Protein AF-D2EGG9-F1 (afdb_monomer_lite)

Organism: NCBI:txid662760

Structure (mmCIF, N/CA/C/O backbone):
data_AF-D2EGG9-F1
#
_entry.id   AF-D2EGG9-F1
#
loop_
_atom_site.group_PDB
_atom_site.id
_atom_site.type_symbol
_atom_site.label_atom_id
_atom_site.label_alt_id
_atom_site.label_comp_id
_atom_site.label_asym_id
_atom_site.label_entity_id
_atom_site.label_seq_id
_atom_site.pdbx_PDB_ins_code
_atom_site.Cartn_x
_atom_site.Cartn_y
_atom_site.Cartn_z
_atom_site.occupancy
_atom_site.B_iso_or_equiv
_atom_site.auth_seq_id
_atom_site.auth_comp_id
_atom_site.auth_asym_id
_atom_site.auth_atom_id
_atom_site.pdbx_PDB_model_num
ATOM 1 N N . MET A 1 1 ? 13.786 -0.419 13.408 1.00 26.77 1 MET A N 1
ATOM 2 C CA . MET A 1 1 ? 14.555 0.175 12.290 1.00 26.77 1 MET A CA 1
ATOM 3 C C . MET A 1 1 ? 13.658 1.199 11.606 1.00 26.77 1 MET A C 1
ATOM 5 O O . MET A 1 1 ? 12.507 0.864 11.367 1.00 26.77 1 MET A O 1
ATOM 9 N N . SER A 1 2 ? 14.111 2.437 11.365 1.00 26.70 2 SER A N 1
ATOM 10 C CA . SER A 1 2 ? 13.325 3.414 10.592 1.00 26.70 2 SER A CA 1
ATOM 11 C C . SER A 1 2 ? 13.516 3.143 9.101 1.00 26.70 2 SER A C 1
ATOM 13 O O . SER A 1 2 ? 14.644 3.192 8.615 1.00 26.70 2 SER A O 1
ATOM 15 N N . LEU A 1 3 ? 12.435 2.835 8.387 1.00 36.69 3 LEU A N 1
ATOM 16 C CA . LEU A 1 3 ? 12.458 2.689 6.932 1.00 36.69 3 LEU A CA 1
ATOM 17 C C . LEU A 1 3 ? 12.437 4.093 6.314 1.00 36.69 3 LEU A C 1
ATOM 19 O O . LEU A 1 3 ? 11.402 4.756 6.325 1.00 36.69 3 LEU A O 1
ATOM 23 N N . ASN A 1 4 ? 13.589 4.558 5.832 1.00 43.53 4 ASN A N 1
ATOM 24 C CA . ASN A 1 4 ? 13.690 5.789 5.048 1.00 43.53 4 ASN A CA 1
ATOM 25 C C . ASN A 1 4 ? 13.511 5.461 3.548 1.00 43.53 4 ASN A C 1
ATOM 27 O O . ASN A 1 4 ? 13.840 4.346 3.138 1.00 43.53 4 ASN A O 1
ATOM 31 N N . PRO A 1 5 ? 13.010 6.393 2.715 1.00 43.72 5 PRO A N 1
ATOM 32 C CA . PRO A 1 5 ? 12.899 6.190 1.266 1.00 43.72 5 PRO A CA 1
ATOM 33 C C . PRO A 1 5 ? 14.293 6.024 0.644 1.00 43.72 5 PRO A C 1
ATOM 35 O O . PRO A 1 5 ? 15.106 6.914 0.804 1.00 43.72 5 PRO A O 1
ATOM 38 N N . ILE A 1 6 ? 14.602 4.967 -0.100 1.00 46.84 6 ILE A N 1
ATOM 39 C CA . ILE A 1 6 ? 15.896 4.867 -0.805 1.00 46.84 6 ILE A CA 1
ATOM 40 C C . ILE A 1 6 ? 15.747 5.503 -2.188 1.00 46.84 6 ILE A C 1
ATOM 42 O O . ILE A 1 6 ? 14.809 5.167 -2.909 1.00 46.84 6 ILE A O 1
ATOM 46 N N . VAL A 1 7 ? 16.645 6.405 -2.590 1.00 50.56 7 VAL A N 1
ATOM 47 C CA . VAL A 1 7 ? 16.592 7.039 -3.919 1.00 50.56 7 VAL A CA 1
ATOM 48 C C . VAL A 1 7 ? 17.809 6.649 -4.745 1.00 50.56 7 VAL A C 1
ATOM 50 O O . VAL A 1 7 ? 18.941 6.843 -4.325 1.00 50.56 7 VAL A O 1
ATOM 53 N N . PHE A 1 8 ? 17.576 6.128 -5.945 1.00 44.75 8 PHE A N 1
ATOM 54 C CA . PHE A 1 8 ? 18.597 5.807 -6.935 1.00 44.75 8 PHE A CA 1
ATOM 55 C C . PHE A 1 8 ? 18.528 6.808 -8.088 1.00 44.75 8 PHE A C 1
ATOM 57 O O . PHE A 1 8 ? 17.463 7.070 -8.641 1.00 44.75 8 PHE A O 1
ATOM 64 N N . ILE A 1 9 ? 19.668 7.338 -8.502 1.00 47.34 9 ILE A N 1
ATOM 65 C CA . ILE A 1 9 ? 19.826 8.134 -9.723 1.00 47.34 9 ILE A CA 1
ATOM 66 C C . ILE A 1 9 ? 20.596 7.247 -10.699 1.00 47.34 9 ILE A C 1
ATOM 68 O O . ILE A 1 9 ? 21.593 6.671 -10.286 1.00 47.34 9 ILE A O 1
ATOM 72 N N . SER A 1 10 ? 20.160 7.073 -11.950 1.00 33.41 10 SER A N 1
ATOM 73 C CA . SER A 1 10 ? 20.846 6.185 -12.909 1.00 33.41 10 SER A CA 1
ATOM 74 C C . SER A 1 10 ? 21.050 6.841 -14.270 1.00 33.41 10 SER A C 1
ATOM 76 O O . SER A 1 10 ? 20.105 7.285 -14.924 1.00 33.41 10 SER A O 1
ATOM 78 N N . GLU A 1 11 ? 22.298 6.808 -14.727 1.00 37.75 11 GLU A N 1
ATOM 79 C CA . GLU A 1 11 ? 22.683 6.803 -16.129 1.00 37.75 11 GLU A CA 1
ATOM 80 C C . GLU A 1 11 ? 22.694 5.352 -16.638 1.00 37.75 11 GLU A C 1
ATOM 82 O O . GLU A 1 11 ? 22.775 4.400 -15.855 1.00 37.75 11 GLU A O 1
ATOM 87 N N . VAL A 1 12 ? 22.626 5.155 -17.953 1.00 37.31 12 VAL A N 1
ATOM 88 C CA . VAL A 1 12 ? 23.006 3.868 -18.542 1.00 37.31 12 VAL A CA 1
ATOM 89 C C . VAL A 1 12 ? 24.526 3.736 -18.354 1.00 37.31 12 VAL A C 1
ATOM 91 O O . VAL A 1 12 ? 25.281 4.111 -19.239 1.00 37.31 12 VAL A O 1
ATOM 94 N N . GLY A 1 13 ? 24.970 3.281 -17.177 1.00 39.78 13 GLY A N 1
ATOM 95 C CA . GLY A 1 13 ? 26.384 3.053 -16.855 1.00 39.78 13 GLY A CA 1
ATOM 96 C C . GLY A 1 13 ? 26.810 3.452 -15.438 1.00 39.78 13 GLY A C 1
ATOM 97 O O . GLY A 1 13 ? 27.522 2.683 -14.802 1.00 39.78 13 GLY A O 1
ATOM 98 N N . GLU A 1 14 ? 26.336 4.584 -14.908 1.00 52.53 14 GLU A N 1
ATOM 99 C CA . GLU A 1 14 ? 26.697 5.076 -13.568 1.00 52.53 14 GLU A CA 1
ATOM 100 C C . GLU A 1 14 ? 25.440 5.455 -12.776 1.00 52.53 14 GLU A C 1
ATOM 102 O O . GLU A 1 14 ? 24.604 6.231 -13.240 1.00 52.53 14 GLU A O 1
ATOM 107 N N . SER A 1 15 ? 25.266 4.881 -11.584 1.00 59.12 15 SER A N 1
ATOM 108 C CA . SER A 1 15 ? 24.150 5.204 -10.693 1.00 59.12 15 SER A CA 1
ATOM 109 C C . SER A 1 15 ? 24.638 5.756 -9.362 1.00 59.12 15 SER A C 1
ATOM 111 O O . SER A 1 15 ? 25.510 5.157 -8.736 1.00 59.12 15 SER A O 1
ATOM 113 N N . VAL A 1 16 ? 24.033 6.850 -8.902 1.00 60.06 16 VAL A N 1
ATOM 114 C CA . VAL A 1 16 ? 24.249 7.393 -7.559 1.00 60.06 16 VAL A CA 1
ATOM 115 C C . VAL A 1 16 ? 23.115 6.911 -6.667 1.00 60.06 16 VAL A C 1
ATOM 117 O O . VAL A 1 16 ? 21.960 7.304 -6.836 1.00 60.06 16 VAL A O 1
ATOM 120 N N . GLU A 1 17 ? 23.440 6.038 -5.721 1.00 64.88 17 GLU A N 1
ATOM 121 C CA . GLU A 1 17 ? 22.518 5.643 -4.662 1.00 64.88 17 GLU A CA 1
ATOM 122 C C . GLU A 1 17 ? 22.593 6.656 -3.518 1.00 64.88 17 GLU A C 1
ATOM 124 O O . GLU A 1 17 ? 23.656 6.916 -2.951 1.00 64.88 17 GLU A O 1
ATOM 129 N N . LEU A 1 18 ? 21.446 7.231 -3.173 1.00 63.09 18 LEU A N 1
ATOM 130 C CA . LEU A 1 18 ? 21.273 8.108 -2.029 1.00 63.09 18 LEU A CA 1
ATOM 131 C C . LEU A 1 18 ? 20.453 7.378 -0.974 1.00 63.09 18 LEU A C 1
ATOM 133 O O . LEU A 1 18 ? 19.256 7.133 -1.135 1.00 63.09 18 LEU A O 1
ATOM 137 N N . ASN A 1 19 ? 21.120 7.088 0.139 1.00 64.44 19 ASN A N 1
ATOM 138 C CA . ASN A 1 19 ? 20.505 6.554 1.342 1.00 64.44 19 ASN A CA 1
ATOM 139 C C . ASN A 1 19 ? 20.234 7.709 2.311 1.00 64.44 19 ASN A C 1
ATOM 141 O O . ASN A 1 19 ? 21.185 8.257 2.880 1.00 64.44 19 ASN A O 1
ATOM 145 N N . PRO A 1 20 ? 18.973 8.130 2.502 1.00 62.53 20 PRO A N 1
ATOM 146 C CA . PRO A 1 20 ? 18.687 9.233 3.393 1.00 62.53 20 PRO A CA 1
ATOM 147 C C . PRO A 1 20 ? 19.002 8.874 4.832 1.00 62.53 20 PRO A C 1
ATOM 149 O O . PRO A 1 20 ? 18.641 7.808 5.345 1.00 62.53 20 PRO A O 1
ATOM 152 N N . GLY A 1 21 ? 19.627 9.835 5.499 1.00 54.56 21 GLY A N 1
ATOM 153 C CA . GLY A 1 21 ? 19.826 9.782 6.934 1.00 54.56 21 GLY A CA 1
ATOM 154 C C . GLY A 1 21 ? 18.487 9.805 7.681 1.00 54.56 21 GLY A C 1
ATOM 155 O O . GLY A 1 21 ? 17.495 10.336 7.171 1.00 54.56 21 GLY A O 1
ATOM 156 N N . PRO A 1 22 ? 18.435 9.246 8.901 1.00 54.41 22 PRO A N 1
ATOM 157 C CA . PRO A 1 22 ? 17.257 9.344 9.757 1.00 54.41 22 PRO A CA 1
ATOM 158 C C . PRO A 1 22 ? 16.832 10.809 9.933 1.00 54.41 22 PRO A C 1
ATOM 160 O O . PRO A 1 22 ? 17.656 11.667 10.243 1.00 54.41 22 PRO A O 1
ATOM 163 N N . GLY A 1 23 ? 15.540 11.082 9.725 1.00 61.94 23 GLY A N 1
ATOM 164 C CA . GLY A 1 23 ? 14.949 12.416 9.876 1.00 61.94 23 GLY A CA 1
ATOM 165 C C . GLY A 1 23 ? 14.977 13.307 8.631 1.00 61.94 23 GLY A C 1
ATOM 166 O O . GLY A 1 23 ? 14.440 14.406 8.698 1.00 61.94 23 GLY A O 1
ATOM 167 N N . GLN A 1 24 ? 15.553 12.857 7.510 1.00 69.94 24 GLN A N 1
ATOM 168 C CA . GLN A 1 24 ? 15.496 13.605 6.249 1.00 69.94 24 GLN A CA 1
ATOM 169 C C . GLN A 1 24 ? 14.116 13.483 5.598 1.00 69.94 24 GLN A C 1
ATOM 171 O O . GLN A 1 24 ? 13.607 12.377 5.408 1.00 69.94 24 GLN A O 1
ATOM 176 N N . SER A 1 25 ? 13.533 14.627 5.249 1.00 79.19 25 SER A N 1
ATOM 177 C CA . SER A 1 25 ? 12.248 14.714 4.554 1.00 79.19 25 SER A CA 1
ATOM 178 C C . SER A 1 25 ? 12.377 14.343 3.077 1.00 79.19 25 SER A C 1
ATOM 180 O O . SER A 1 25 ? 13.444 14.471 2.467 1.00 79.19 25 SER A O 1
ATOM 182 N N . LEU A 1 26 ? 11.258 13.946 2.464 1.00 81.06 26 LEU A N 1
ATOM 183 C CA . LEU A 1 26 ? 11.211 13.652 1.028 1.00 81.06 26 LEU A CA 1
ATOM 184 C C . LEU A 1 26 ? 11.731 14.827 0.180 1.00 81.06 26 LEU A C 1
ATOM 186 O O . LEU A 1 26 ? 12.522 14.625 -0.738 1.00 81.06 26 LEU A O 1
ATOM 190 N N . LEU A 1 27 ? 11.341 16.061 0.512 1.00 88.19 27 LEU A N 1
ATOM 191 C CA . LEU A 1 27 ? 11.763 17.256 -0.219 1.00 88.19 27 LEU A CA 1
ATOM 192 C C . LEU A 1 27 ? 13.284 17.473 -0.150 1.00 88.19 27 LEU A C 1
ATOM 194 O O . LEU A 1 27 ? 13.902 17.751 -1.175 1.00 88.19 27 LEU A O 1
ATOM 198 N N . GLU A 1 28 ? 13.908 17.315 1.019 1.00 86.69 28 GLU A N 1
ATOM 199 C CA . GLU A 1 28 ? 15.367 17.446 1.164 1.00 86.69 28 GLU A CA 1
ATOM 200 C C . GLU A 1 28 ? 16.122 16.416 0.323 1.00 86.69 28 GLU A C 1
ATOM 202 O O . GLU A 1 28 ? 17.161 16.728 -0.262 1.00 86.69 28 GLU A O 1
ATOM 207 N N . ILE A 1 29 ? 15.589 15.197 0.232 1.00 83.56 29 ILE A N 1
ATOM 208 C CA . ILE A 1 29 ? 16.159 14.143 -0.606 1.00 83.56 29 ILE A CA 1
ATOM 209 C C . ILE A 1 29 ? 16.079 14.550 -2.079 1.00 83.56 29 ILE A C 1
ATOM 211 O O . ILE A 1 29 ? 17.088 14.507 -2.782 1.00 83.56 29 ILE A O 1
ATOM 215 N N . PHE A 1 30 ? 14.914 15.009 -2.542 1.00 87.50 30 PHE A N 1
ATOM 216 C CA . PHE A 1 30 ? 14.738 15.470 -3.921 1.00 87.50 30 PHE A CA 1
ATOM 217 C C . PHE A 1 30 ? 15.616 16.679 -4.262 1.00 87.50 30 PHE A C 1
ATOM 219 O O . PHE A 1 30 ? 16.166 16.725 -5.362 1.00 87.50 30 PHE A O 1
ATOM 226 N N . LYS A 1 31 ? 15.811 17.619 -3.328 1.00 88.88 31 LYS A N 1
ATOM 227 C CA . LYS A 1 31 ? 16.747 18.744 -3.495 1.00 88.88 31 LYS A CA 1
ATOM 228 C C . LYS A 1 31 ? 18.170 18.254 -3.720 1.00 88.88 31 LYS A C 1
ATOM 230 O O . LYS A 1 31 ? 18.771 18.598 -4.730 1.00 88.88 31 LYS A O 1
ATOM 235 N N . LYS A 1 32 ? 18.660 17.364 -2.853 1.00 86.31 32 LYS A N 1
ATOM 236 C CA . LYS A 1 32 ? 19.997 16.768 -2.997 1.00 86.31 32 LYS A CA 1
ATOM 237 C C . LYS A 1 32 ? 20.167 16.039 -4.327 1.00 86.31 32 LYS A C 1
ATOM 239 O O . LYS A 1 32 ? 21.198 16.193 -4.973 1.00 86.31 32 LYS A O 1
ATOM 244 N N . CYS A 1 33 ? 19.157 15.279 -4.755 1.00 82.50 33 CYS A N 1
ATOM 245 C CA . CYS A 1 33 ? 19.181 14.612 -6.058 1.00 82.50 33 CYS A CA 1
ATOM 246 C C . CYS A 1 33 ? 19.309 15.628 -7.196 1.00 82.50 33 CYS A C 1
ATOM 248 O O . CYS A 1 33 ? 20.131 15.468 -8.094 1.00 82.50 33 CYS A O 1
ATOM 250 N N . ASN A 1 34 ? 18.498 16.683 -7.144 1.00 86.44 34 ASN A N 1
ATOM 251 C CA . ASN A 1 34 ? 18.481 17.731 -8.151 1.00 86.44 34 ASN A CA 1
ATOM 252 C C . ASN A 1 34 ? 19.810 18.501 -8.199 1.00 86.44 34 ASN A C 1
ATOM 254 O O . ASN A 1 34 ? 20.282 18.816 -9.286 1.00 86.44 34 ASN A O 1
ATOM 258 N N . ASP A 1 35 ? 20.440 18.757 -7.053 1.00 86.88 35 ASP A N 1
ATOM 259 C CA . ASP A 1 35 ? 21.752 19.407 -6.976 1.00 86.88 35 ASP A CA 1
ATOM 260 C C . ASP A 1 35 ? 22.851 18.542 -7.608 1.00 86.88 35 ASP A C 1
ATOM 262 O O . ASP A 1 35 ? 23.643 19.044 -8.406 1.00 86.88 35 ASP A O 1
ATOM 266 N N . ILE A 1 36 ? 22.851 17.231 -7.331 1.00 83.88 36 ILE A N 1
ATOM 267 C CA . ILE A 1 36 ? 23.784 16.273 -7.945 1.00 83.88 36 ILE A CA 1
ATOM 268 C C . ILE A 1 36 ? 23.611 16.261 -9.466 1.00 83.88 36 ILE A C 1
ATOM 270 O O . ILE A 1 36 ? 24.586 16.465 -10.188 1.00 83.88 36 ILE A O 1
ATOM 274 N N . ILE A 1 37 ? 22.375 16.114 -9.955 1.00 82.62 37 ILE A N 1
ATOM 275 C CA . ILE A 1 37 ? 22.071 16.116 -11.394 1.00 82.62 37 ILE A CA 1
ATO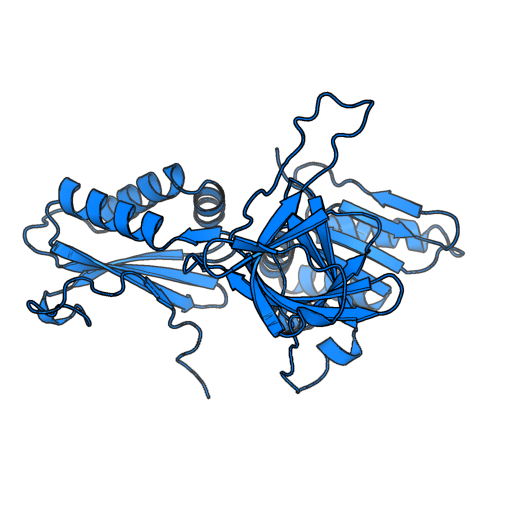M 276 C C . ILE A 1 37 ? 22.525 17.429 -12.045 1.00 82.62 37 ILE A C 1
ATOM 278 O O . ILE A 1 37 ? 23.174 17.413 -13.087 1.00 82.62 37 ILE A O 1
ATOM 282 N N . ASN A 1 38 ? 22.237 18.578 -11.428 1.00 83.44 38 ASN A N 1
ATOM 283 C CA . ASN A 1 38 ? 22.630 19.878 -11.978 1.00 83.44 38 ASN A CA 1
ATOM 284 C C . ASN A 1 38 ? 24.149 20.089 -11.971 1.00 83.44 38 ASN A C 1
ATOM 286 O O . ASN A 1 38 ? 24.670 20.806 -12.825 1.00 83.44 38 ASN A O 1
ATOM 290 N N . SER A 1 39 ? 24.867 19.463 -11.038 1.00 84.06 39 SER A N 1
ATOM 291 C CA . SER A 1 39 ? 26.326 19.516 -10.992 1.00 84.06 39 SER A CA 1
ATOM 292 C C . SER A 1 39 ? 27.001 18.632 -12.046 1.00 84.06 39 SER A C 1
ATOM 294 O O . SER A 1 39 ? 28.208 18.765 -12.249 1.00 84.06 39 SER A O 1
ATOM 296 N N . HIS A 1 40 ? 26.273 17.718 -12.701 1.00 79.56 40 HIS A N 1
ATOM 297 C CA . HIS A 1 40 ? 26.809 16.750 -13.669 1.00 79.56 40 HIS A CA 1
ATOM 298 C C . HIS A 1 40 ? 26.018 16.826 -14.991 1.00 79.56 40 HIS A C 1
ATOM 300 O O . HIS A 1 40 ? 25.069 16.070 -15.188 1.00 79.56 40 HIS A O 1
ATOM 306 N N . PRO A 1 41 ? 26.397 17.712 -15.937 1.00 70.75 41 PRO A N 1
ATOM 307 C CA . PRO A 1 41 ? 25.606 18.006 -17.142 1.00 70.75 41 PRO A CA 1
ATOM 308 C C . PRO A 1 41 ? 25.348 16.817 -18.079 1.00 70.75 41 PRO A C 1
ATOM 310 O O . PRO A 1 41 ? 24.432 16.872 -18.896 1.00 70.75 41 PRO A O 1
ATOM 313 N N . THR A 1 42 ? 26.169 15.769 -17.994 1.00 73.75 42 THR A N 1
ATOM 314 C CA . THR A 1 42 ? 26.036 14.529 -18.774 1.00 73.75 42 THR A CA 1
ATOM 315 C C . THR A 1 42 ? 25.068 13.529 -18.141 1.00 73.75 42 THR A C 1
ATOM 317 O O . THR A 1 42 ? 24.619 12.612 -18.820 1.00 73.75 42 THR A O 1
ATOM 320 N N . MET A 1 43 ? 24.715 13.708 -16.864 1.00 71.69 43 MET A N 1
ATOM 321 C CA . MET A 1 43 ? 23.868 12.780 -16.127 1.00 71.69 43 MET A CA 1
ATOM 322 C C . MET A 1 43 ? 22.419 12.857 -16.616 1.00 71.69 43 MET A C 1
ATOM 324 O O . MET A 1 43 ? 21.814 13.930 -16.716 1.00 71.69 43 MET A O 1
ATOM 328 N N . ASN A 1 44 ? 21.828 11.693 -16.888 1.00 67.69 44 ASN A N 1
ATOM 329 C CA . ASN A 1 44 ? 20.413 11.606 -17.224 1.00 67.69 44 ASN A CA 1
ATOM 330 C C . ASN A 1 44 ? 19.556 12.105 -16.059 1.00 67.69 44 ASN A C 1
ATOM 332 O O . ASN A 1 44 ? 19.766 11.739 -14.905 1.00 67.69 44 ASN A O 1
ATOM 336 N N . LYS A 1 45 ? 18.510 12.870 -16.372 1.00 80.19 45 LYS A N 1
ATOM 337 C CA . LYS A 1 45 ? 17.594 13.437 -15.375 1.00 80.19 45 LYS A CA 1
ATOM 338 C C . LYS A 1 45 ? 16.611 12.407 -14.807 1.00 80.19 45 LYS A C 1
ATOM 340 O O . LYS A 1 45 ? 15.462 12.748 -14.575 1.00 80.19 45 LYS A O 1
ATOM 345 N N . LYS A 1 46 ? 17.004 11.143 -14.636 1.00 82.31 46 LYS A N 1
ATOM 346 C CA . LYS A 1 46 ? 16.127 10.063 -14.156 1.00 82.31 46 LYS A CA 1
ATOM 347 C C . LYS A 1 46 ? 16.349 9.813 -12.669 1.00 82.31 46 LYS A C 1
ATOM 349 O O . LYS A 1 46 ? 17.464 9.510 -12.255 1.00 82.31 46 LYS A O 1
ATOM 354 N N . ILE A 1 47 ? 15.277 9.891 -11.886 1.00 82.50 47 ILE A N 1
ATOM 355 C CA . ILE A 1 47 ? 15.292 9.637 -10.440 1.00 82.50 47 ILE A CA 1
ATOM 356 C C . ILE A 1 47 ? 14.364 8.457 -10.154 1.00 82.50 47 ILE A C 1
ATOM 358 O O . ILE A 1 47 ? 13.182 8.508 -10.476 1.00 82.50 47 ILE A O 1
ATOM 362 N N . PHE A 1 48 ? 14.879 7.408 -9.525 1.00 82.12 48 PHE A N 1
ATOM 363 C CA . PHE A 1 48 ? 14.117 6.252 -9.064 1.00 82.12 48 PHE A CA 1
ATOM 364 C C . PHE A 1 48 ? 13.978 6.305 -7.545 1.00 82.12 48 PHE A C 1
ATOM 366 O O . PHE A 1 48 ? 14.957 6.175 -6.820 1.00 82.12 48 PHE A O 1
ATOM 373 N N . VAL A 1 49 ? 12.761 6.463 -7.040 1.00 79.44 49 VAL A N 1
ATOM 374 C CA . VAL A 1 49 ? 12.495 6.505 -5.596 1.00 79.44 49 VAL A CA 1
ATOM 375 C C . VAL A 1 49 ? 11.890 5.185 -5.163 1.00 79.44 49 VAL A C 1
ATOM 377 O O . VAL A 1 49 ? 10.788 4.857 -5.584 1.00 79.44 49 VAL A O 1
ATOM 380 N N . THR A 1 50 ? 12.581 4.440 -4.309 1.00 76.38 50 THR A N 1
ATOM 381 C CA . THR A 1 50 ? 12.061 3.232 -3.665 1.00 76.38 50 THR A CA 1
ATOM 382 C C . THR A 1 50 ? 11.550 3.566 -2.273 1.00 76.38 50 THR A C 1
ATOM 384 O O . THR A 1 50 ? 12.316 3.969 -1.400 1.00 76.38 50 THR A O 1
ATOM 387 N N . ALA A 1 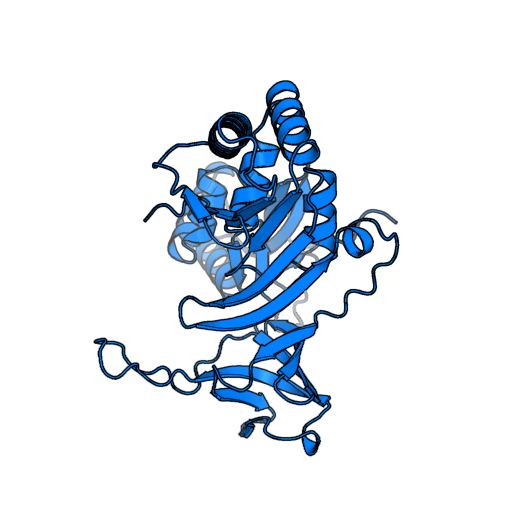51 ? 10.253 3.401 -2.038 1.00 70.69 51 ALA A N 1
ATOM 388 C CA . ALA A 1 51 ? 9.656 3.713 -0.745 1.00 70.69 51 ALA A CA 1
ATOM 389 C C . ALA A 1 51 ? 8.378 2.913 -0.499 1.00 70.69 51 ALA A C 1
ATOM 391 O O . ALA A 1 51 ? 7.739 2.427 -1.434 1.00 70.69 51 ALA A O 1
ATOM 392 N N . LEU A 1 52 ? 7.969 2.829 0.768 1.00 69.38 52 LEU A N 1
ATOM 393 C CA . LEU A 1 52 ? 6.612 2.404 1.088 1.00 69.38 52 LEU A CA 1
ATOM 394 C C . LEU A 1 52 ? 5.624 3.472 0.582 1.00 69.38 52 LEU A C 1
ATOM 396 O O . LEU A 1 52 ? 5.846 4.663 0.833 1.00 69.38 52 LEU A O 1
ATOM 400 N N . PRO A 1 53 ? 4.541 3.090 -0.116 1.00 68.81 53 PRO A N 1
ATOM 401 C CA . PRO A 1 53 ? 3.541 4.034 -0.603 1.00 68.81 53 PRO A CA 1
ATOM 402 C C . PRO A 1 53 ? 3.013 4.956 0.489 1.00 68.81 53 PRO A C 1
ATOM 404 O O . PRO A 1 53 ? 2.951 6.170 0.317 1.00 68.81 53 PRO A O 1
ATOM 407 N N . SER A 1 54 ? 2.669 4.377 1.630 1.00 60.53 54 SER A N 1
ATOM 408 C CA . SER A 1 54 ? 2.276 5.071 2.846 1.00 60.53 54 SER A CA 1
ATOM 409 C C . SER A 1 54 ? 3.197 6.217 3.263 1.00 60.53 54 SER A C 1
ATOM 411 O O . SER A 1 54 ? 2.734 7.323 3.548 1.00 60.53 54 SER A O 1
ATOM 413 N N . LEU A 1 55 ? 4.504 5.958 3.278 1.00 68.31 55 LEU A N 1
ATOM 414 C CA . LEU A 1 55 ? 5.523 6.941 3.615 1.00 68.31 55 LEU A CA 1
ATOM 415 C C . LEU A 1 55 ? 5.536 8.083 2.596 1.00 68.31 55 LEU A C 1
ATOM 417 O O . LEU A 1 55 ? 5.560 9.244 2.993 1.00 68.31 55 LEU A O 1
ATOM 421 N N . LEU A 1 56 ? 5.457 7.768 1.300 1.00 74.38 56 LEU A N 1
ATOM 422 C CA . LEU A 1 56 ? 5.404 8.779 0.239 1.00 74.38 56 LEU A CA 1
ATOM 423 C C . LEU A 1 56 ? 4.190 9.691 0.386 1.00 74.38 56 LEU A C 1
ATOM 425 O O . LEU A 1 56 ? 4.341 10.910 0.389 1.00 74.38 56 LEU A O 1
ATOM 429 N N . PHE A 1 57 ? 2.998 9.110 0.541 1.00 69.06 57 PHE A N 1
ATOM 430 C CA . PHE A 1 57 ? 1.774 9.884 0.735 1.00 69.06 57 PHE A CA 1
ATOM 431 C C . PHE A 1 57 ? 1.890 10.797 1.950 1.00 69.06 57 PHE A C 1
ATOM 433 O O . PHE A 1 57 ? 1.624 11.990 1.832 1.00 69.06 57 PHE A O 1
ATOM 440 N N . ARG A 1 58 ? 2.350 10.267 3.089 1.00 68.38 58 ARG A N 1
ATOM 441 C CA . ARG A 1 58 ? 2.552 11.062 4.302 1.00 68.38 58 ARG A CA 1
ATOM 442 C C . ARG A 1 58 ? 3.467 12.251 4.057 1.00 68.38 58 ARG A C 1
ATOM 444 O O . ARG A 1 58 ? 3.108 13.371 4.404 1.00 68.38 58 ARG A O 1
ATOM 451 N N . GLU A 1 59 ? 4.660 11.999 3.526 1.00 74.69 59 GLU A N 1
ATOM 452 C CA . GLU A 1 59 ? 5.649 13.056 3.337 1.00 74.69 59 GLU A CA 1
ATOM 453 C C . GLU A 1 59 ? 5.092 14.154 2.433 1.00 74.69 59 GLU A C 1
ATOM 455 O O . GLU A 1 59 ? 5.270 15.320 2.750 1.00 74.69 59 GLU A O 1
ATOM 460 N N . ILE A 1 60 ? 4.347 13.804 1.378 1.00 77.94 60 ILE A N 1
ATOM 461 C CA . ILE A 1 60 ? 3.728 14.782 0.474 1.00 77.94 60 ILE A CA 1
ATOM 462 C C . ILE A 1 60 ? 2.586 15.553 1.151 1.00 77.94 60 ILE A C 1
ATOM 464 O O . ILE A 1 60 ? 2.483 16.763 0.961 1.00 77.94 60 ILE A O 1
ATOM 468 N N . TYR A 1 61 ? 1.730 14.885 1.931 1.00 69.75 61 TYR A N 1
ATOM 469 C CA . TYR A 1 61 ? 0.615 15.534 2.632 1.00 69.75 61 TYR A CA 1
ATOM 470 C C . TYR A 1 61 ? 1.070 16.463 3.764 1.00 69.75 61 TYR A C 1
ATOM 472 O O . TYR A 1 61 ? 0.362 17.414 4.080 1.00 69.75 61 TYR A O 1
ATOM 480 N N . ASN A 1 62 ? 2.245 16.215 4.347 1.00 71.19 62 ASN A N 1
ATOM 481 C CA . ASN A 1 62 ? 2.823 17.059 5.393 1.00 71.19 62 ASN A CA 1
ATOM 482 C C . ASN A 1 62 ? 3.516 18.321 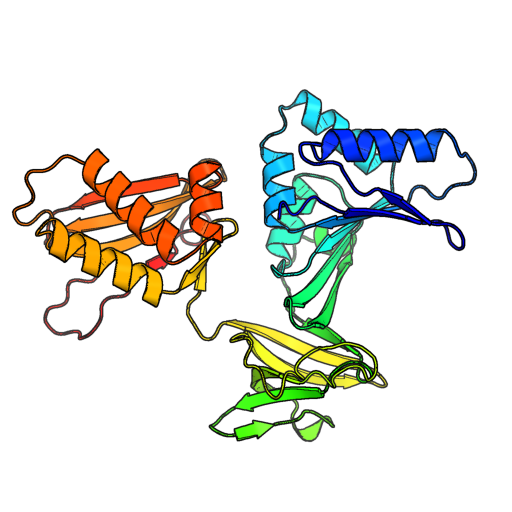4.855 1.00 71.19 62 ASN A C 1
ATOM 484 O O . ASN A 1 62 ? 3.899 19.178 5.651 1.00 71.19 62 ASN A O 1
ATOM 488 N N . LEU A 1 63 ? 3.707 18.443 3.538 1.00 78.31 63 LEU A N 1
ATOM 489 C CA . LEU A 1 63 ? 4.277 19.651 2.949 1.00 78.31 63 LEU A CA 1
ATOM 490 C C . LEU A 1 63 ? 3.242 20.774 2.963 1.00 78.31 63 LEU A C 1
ATOM 492 O O . LEU A 1 63 ? 2.110 20.604 2.505 1.00 78.31 63 LEU A O 1
ATOM 496 N N . ASP A 1 64 ? 3.661 21.955 3.412 1.00 82.94 64 ASP A N 1
ATOM 497 C CA . ASP A 1 64 ? 2.927 23.182 3.127 1.00 82.94 64 ASP A CA 1
ATOM 498 C C . ASP A 1 64 ? 2.882 23.459 1.608 1.00 82.94 64 ASP A C 1
ATOM 500 O O . ASP A 1 64 ? 3.604 22.854 0.808 1.00 82.94 64 ASP A O 1
ATOM 504 N N . ASN A 1 65 ? 2.032 24.400 1.192 1.00 85.44 65 ASN A N 1
ATOM 505 C CA . ASN A 1 65 ? 1.825 24.705 -0.225 1.00 85.44 65 ASN A CA 1
ATOM 506 C C . ASN A 1 65 ? 3.112 25.124 -0.959 1.00 85.44 65 ASN A C 1
ATOM 508 O O . ASN A 1 65 ? 3.283 24.771 -2.126 1.00 85.44 65 ASN A O 1
ATOM 512 N N . GLN A 1 66 ? 4.013 25.859 -0.301 1.00 93.69 66 GLN A N 1
ATOM 513 C CA . GLN A 1 66 ? 5.265 26.315 -0.904 1.00 93.69 66 GLN A CA 1
ATOM 514 C C . GLN A 1 66 ? 6.234 25.144 -1.084 1.00 93.69 66 GLN A C 1
ATOM 516 O O . GLN A 1 66 ? 6.732 24.915 -2.187 1.00 93.69 66 GLN A O 1
ATOM 521 N N . SER A 1 67 ? 6.446 24.367 -0.025 1.00 90.62 67 SER A N 1
ATOM 522 C CA . SER A 1 67 ? 7.300 23.178 -0.021 1.00 90.62 67 SER A CA 1
ATOM 523 C C . SER A 1 67 ? 6.816 22.132 -1.031 1.00 90.62 67 SER A C 1
ATOM 525 O O . SER A 1 67 ? 7.605 21.489 -1.726 1.00 90.62 67 SER A O 1
ATOM 527 N N . ARG A 1 68 ? 5.495 21.992 -1.175 1.00 87.25 68 ARG A N 1
ATOM 528 C CA . ARG A 1 68 ? 4.881 21.106 -2.162 1.00 87.25 68 ARG A CA 1
ATOM 529 C C . ARG A 1 68 ? 5.113 21.576 -3.593 1.00 87.25 68 ARG A C 1
ATOM 531 O O . ARG A 1 68 ? 5.423 20.752 -4.453 1.00 87.25 68 ARG A O 1
ATOM 538 N N . GLN A 1 69 ? 4.977 22.875 -3.854 1.00 93.19 69 GLN A N 1
ATOM 539 C CA . GLN A 1 69 ? 5.251 23.427 -5.178 1.00 93.19 69 GLN A CA 1
ATOM 540 C C . GLN A 1 69 ? 6.721 23.227 -5.562 1.00 93.19 69 GLN A C 1
ATOM 542 O O . GLN A 1 69 ? 7.012 22.833 -6.688 1.00 93.19 69 GLN A O 1
ATOM 547 N N . GLU A 1 70 ? 7.637 23.398 -4.610 1.00 94.88 70 GLU A N 1
ATOM 548 C CA . GLU A 1 70 ? 9.062 23.152 -4.823 1.00 94.88 70 GLU A CA 1
ATOM 549 C C . GLU A 1 70 ? 9.352 21.685 -5.176 1.00 94.88 70 GLU A C 1
ATOM 551 O O . GLU A 1 70 ? 10.082 21.409 -6.132 1.00 94.88 70 GLU A O 1
ATOM 556 N N . LEU A 1 71 ? 8.727 20.733 -4.469 1.00 91.62 71 LEU A N 1
ATOM 557 C CA . LEU A 1 71 ? 8.810 19.313 -4.819 1.00 91.62 71 LEU A CA 1
ATOM 558 C C . LEU A 1 71 ? 8.299 19.063 -6.244 1.00 91.62 71 LEU A C 1
ATOM 560 O O . LEU A 1 71 ? 8.969 18.390 -7.026 1.00 91.62 71 LEU A O 1
ATOM 564 N N . ILE A 1 72 ? 7.134 19.613 -6.598 1.00 92.1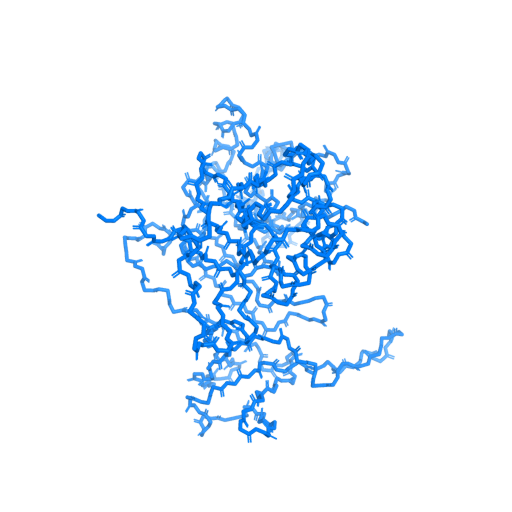2 72 ILE A N 1
ATOM 565 C CA . ILE A 1 72 ? 6.543 19.474 -7.937 1.00 92.12 72 ILE A CA 1
ATOM 566 C C . ILE A 1 72 ? 7.485 20.025 -9.010 1.00 92.12 72 ILE A C 1
ATOM 568 O O . ILE A 1 72 ? 7.641 19.399 -10.057 1.00 92.12 72 ILE A O 1
ATOM 572 N N . ASP A 1 73 ? 8.135 21.159 -8.764 1.00 92.62 73 ASP A N 1
ATOM 573 C CA . ASP A 1 73 ? 9.055 21.769 -9.722 1.00 92.62 73 ASP A CA 1
ATOM 574 C C . ASP A 1 73 ? 10.308 20.912 -9.935 1.00 92.62 73 ASP A C 1
ATOM 576 O O . ASP A 1 73 ? 10.754 20.752 -11.075 1.00 92.62 73 ASP A O 1
ATOM 580 N N . ILE A 1 74 ? 10.849 20.306 -8.871 1.00 90.38 74 ILE A N 1
ATOM 581 C CA . ILE A 1 74 ? 11.944 19.332 -8.979 1.00 90.38 74 ILE A CA 1
ATOM 582 C C . ILE A 1 74 ? 11.477 18.100 -9.761 1.00 90.38 74 ILE A C 1
ATOM 584 O O . ILE A 1 74 ? 12.158 17.667 -10.692 1.00 90.38 74 ILE A O 1
ATOM 588 N N . VAL A 1 75 ? 10.306 17.555 -9.424 1.00 90.38 75 VAL A N 1
ATOM 589 C CA . VAL A 1 75 ? 9.744 16.367 -10.079 1.00 90.38 75 VAL A CA 1
ATOM 590 C C . VAL A 1 75 ? 9.431 16.628 -11.551 1.00 90.38 75 VAL A C 1
ATOM 592 O O . VAL A 1 75 ? 9.623 15.735 -12.352 1.00 90.38 75 VAL A O 1
ATOM 595 N N . ARG A 1 76 ? 9.000 17.829 -11.954 1.00 89.38 76 ARG A N 1
ATOM 596 C CA . ARG A 1 76 ? 8.745 18.162 -13.371 1.00 89.38 76 ARG A CA 1
ATOM 597 C C . ARG A 1 76 ? 10.019 18.314 -14.192 1.00 89.38 76 ARG A C 1
ATOM 599 O O . ARG A 1 76 ? 10.023 18.004 -15.380 1.00 89.38 76 ARG A O 1
ATOM 606 N N . LYS A 1 77 ? 11.082 18.839 -13.579 1.00 88.25 77 LYS A N 1
ATOM 607 C CA . LYS A 1 77 ? 12.386 19.024 -14.236 1.00 88.25 77 LYS A CA 1
ATOM 608 C C . LYS A 1 77 ? 13.113 17.701 -14.478 1.00 88.25 77 LYS A C 1
ATOM 610 O O . LYS A 1 77 ? 13.999 17.661 -15.332 1.00 88.25 77 LYS A O 1
ATOM 615 N N . ASN A 1 78 ? 12.742 16.658 -13.737 1.00 85.75 78 ASN A N 1
ATOM 616 C CA . ASN A 1 78 ? 13.367 15.345 -13.760 1.00 85.75 78 ASN A CA 1
ATOM 617 C C . ASN A 1 78 ? 12.356 14.261 -14.184 1.00 85.75 78 ASN A C 1
ATOM 619 O O . ASN A 1 78 ? 11.154 14.377 -14.007 1.00 85.75 78 ASN A O 1
ATOM 623 N N . GLU A 1 79 ? 12.817 13.164 -14.760 1.00 87.44 79 GLU A N 1
ATOM 624 C CA . GLU A 1 79 ? 12.012 11.972 -14.995 1.00 87.44 79 GLU A CA 1
ATOM 625 C C . GLU A 1 79 ? 11.981 11.106 -13.730 1.00 87.44 79 GLU A C 1
ATOM 627 O O . GLU A 1 79 ? 12.851 10.262 -13.507 1.00 87.44 79 GLU A O 1
ATOM 632 N N . VAL A 1 80 ? 10.984 11.335 -12.875 1.00 88.31 80 VAL A N 1
ATOM 633 C CA . VAL A 1 80 ? 10.857 10.628 -11.593 1.00 88.31 80 VAL A CA 1
ATOM 634 C C . VAL A 1 80 ? 10.005 9.368 -11.734 1.00 88.31 80 VAL A C 1
ATOM 636 O O . VAL A 1 80 ? 8.840 9.446 -12.119 1.00 88.31 80 VAL A O 1
ATOM 639 N N . TYR A 1 81 ? 10.548 8.216 -11.354 1.00 88.25 81 TYR A N 1
ATOM 640 C CA . TYR A 1 81 ? 9.855 6.931 -11.278 1.00 88.25 81 TYR A CA 1
ATOM 641 C C . TYR A 1 81 ? 9.777 6.478 -9.822 1.00 88.25 81 TYR A C 1
ATOM 643 O O . TYR A 1 81 ? 10.761 6.552 -9.087 1.00 88.25 81 TYR A O 1
ATOM 651 N N . ILE A 1 82 ? 8.616 5.981 -9.401 1.00 84.56 82 ILE A N 1
ATOM 652 C CA . ILE A 1 82 ? 8.421 5.473 -8.042 1.00 84.56 82 ILE A CA 1
ATOM 653 C C . ILE A 1 82 ? 8.405 3.949 -8.070 1.00 84.56 82 ILE A C 1
ATOM 655 O O . ILE A 1 82 ? 7.646 3.343 -8.814 1.00 84.56 82 ILE A O 1
ATOM 659 N N . SER A 1 83 ? 9.224 3.334 -7.237 1.00 81.88 83 SER A N 1
ATOM 660 C CA . SER A 1 83 ? 9.293 1.906 -6.970 1.00 81.88 83 SER A CA 1
ATOM 661 C C . SER A 1 83 ? 8.678 1.638 -5.595 1.00 81.88 83 SER A C 1
ATOM 663 O O . SER A 1 83 ? 9.071 2.258 -4.607 1.00 81.88 83 SER A O 1
ATOM 665 N N . VAL A 1 84 ? 7.694 0.745 -5.513 1.00 73.94 84 VAL A N 1
ATOM 666 C CA . VAL A 1 84 ? 7.015 0.409 -4.251 1.00 73.94 84 VAL A CA 1
ATOM 667 C C . VAL A 1 84 ? 6.953 -1.097 -4.037 1.00 73.94 84 VAL A C 1
ATOM 669 O O . VAL A 1 84 ? 6.755 -1.847 -4.987 1.00 73.94 84 VAL A O 1
ATOM 672 N N . GLY A 1 85 ? 7.097 -1.546 -2.790 1.00 63.31 85 GLY A N 1
ATOM 673 C CA . GLY A 1 85 ? 6.944 -2.945 -2.371 1.00 63.31 85 GLY A CA 1
ATOM 674 C C . GLY A 1 85 ? 6.374 -3.031 -0.952 1.00 63.31 85 GLY A C 1
ATOM 675 O O . GLY A 1 85 ? 6.279 -2.013 -0.272 1.00 63.31 85 GLY A O 1
ATOM 676 N N . GLY A 1 86 ? 5.942 -4.215 -0.506 1.00 56.62 86 GLY A N 1
ATOM 677 C CA . GLY A 1 86 ? 5.326 -4.431 0.819 1.00 56.62 86 GLY A CA 1
ATOM 678 C C . GLY A 1 86 ? 3.861 -3.970 0.941 1.00 56.62 86 GLY A C 1
ATOM 679 O O . GLY A 1 86 ? 3.049 -4.613 1.615 1.00 56.62 86 GLY A O 1
ATOM 680 N N . GLU A 1 87 ? 3.481 -2.914 0.223 1.00 57.84 87 GLU A N 1
ATOM 681 C CA . GLU A 1 87 ? 2.100 -2.459 0.041 1.00 57.84 87 GLU A CA 1
ATOM 682 C C . GLU A 1 87 ? 1.797 -2.344 -1.463 1.00 57.84 87 GLU A C 1
ATOM 684 O O . GLU A 1 87 ? 2.372 -1.484 -2.137 1.00 57.84 87 GLU A O 1
ATOM 689 N N . PRO A 1 88 ? 0.906 -3.177 -2.028 1.00 63.09 88 PRO A N 1
ATOM 690 C CA . PRO A 1 88 ? 0.556 -3.045 -3.431 1.00 63.09 88 PRO A CA 1
ATOM 691 C C . PRO A 1 88 ? -0.227 -1.746 -3.668 1.00 63.09 88 PRO A C 1
ATOM 693 O O . PRO A 1 88 ? -1.266 -1.504 -3.053 1.00 63.09 88 PRO A O 1
ATOM 696 N N . LEU A 1 89 ? 0.240 -0.929 -4.614 1.00 69.25 89 LEU A N 1
ATOM 697 C CA . LEU A 1 89 ? -0.547 0.166 -5.180 1.00 69.25 89 LEU A CA 1
ATOM 698 C C . LEU A 1 89 ? -1.426 -0.333 -6.335 1.00 69.25 89 LEU A C 1
ATOM 700 O O . LEU A 1 89 ? -0.934 -0.785 -7.376 1.00 69.25 89 LEU A O 1
ATOM 704 N N . ASN A 1 90 ? -2.743 -0.232 -6.166 1.00 71.12 90 ASN A N 1
ATOM 705 C CA . ASN A 1 90 ? -3.667 -0.341 -7.292 1.00 71.12 90 ASN A CA 1
ATOM 706 C C . ASN A 1 90 ? -3.559 0.911 -8.185 1.00 71.12 90 ASN A C 1
ATOM 708 O O . ASN A 1 90 ? -2.973 1.926 -7.789 1.00 71.12 90 ASN A O 1
ATOM 712 N N . LEU A 1 91 ? -4.113 0.839 -9.394 1.00 73.94 91 LEU A N 1
ATOM 713 C CA . LEU A 1 91 ? -4.033 1.934 -10.360 1.00 73.94 91 LEU A CA 1
ATOM 714 C C . LEU A 1 91 ? -4.620 3.231 -9.791 1.00 73.94 91 LEU A C 1
ATOM 716 O O . LEU A 1 91 ? -4.026 4.287 -9.965 1.00 73.94 91 LEU A O 1
ATOM 720 N N . GLU A 1 92 ? -5.742 3.166 -9.075 1.00 69.81 92 GLU A N 1
ATOM 721 C CA . GLU A 1 92 ? -6.399 4.340 -8.484 1.00 69.81 92 GLU A CA 1
ATOM 722 C C . GLU A 1 92 ? -5.502 5.068 -7.481 1.00 69.81 92 GLU A C 1
ATOM 724 O O . GLU A 1 92 ? -5.340 6.287 -7.554 1.00 69.81 92 GLU A O 1
ATOM 729 N N . ARG A 1 93 ? -4.846 4.334 -6.577 1.00 71.00 93 ARG A N 1
ATOM 730 C CA . ARG A 1 93 ? -3.888 4.930 -5.642 1.00 71.00 93 ARG A CA 1
ATOM 731 C C . ARG A 1 93 ? -2.644 5.433 -6.368 1.00 71.00 93 ARG A C 1
ATOM 733 O O . ARG A 1 93 ? -2.105 6.462 -5.977 1.00 71.00 93 ARG A O 1
ATOM 740 N N . SER A 1 94 ? -2.194 4.777 -7.437 1.00 80.00 94 SER A N 1
ATOM 741 C CA . SER A 1 94 ? -1.114 5.319 -8.272 1.00 80.00 94 SER A CA 1
ATOM 742 C C . SER A 1 94 ? -1.520 6.616 -8.985 1.00 80.00 94 SER A C 1
ATOM 744 O O . SER A 1 94 ? -0.712 7.540 -9.051 1.00 80.00 94 SER A O 1
ATOM 746 N N . LYS A 1 95 ? -2.768 6.732 -9.460 1.00 77.62 95 LYS A N 1
ATOM 747 C CA . LYS A 1 95 ? -3.322 7.972 -10.033 1.00 77.62 95 LYS A CA 1
ATOM 748 C C . LYS A 1 95 ? -3.418 9.083 -8.994 1.00 77.62 95 LYS A C 1
ATOM 750 O O . LYS A 1 95 ? -3.075 10.222 -9.293 1.00 77.62 95 LYS A O 1
ATOM 755 N N . LEU A 1 96 ? -3.823 8.750 -7.767 1.00 77.56 96 LEU A N 1
ATOM 756 C CA . LEU A 1 96 ? -3.787 9.696 -6.657 1.00 77.56 96 LEU A CA 1
ATOM 757 C C . LEU A 1 96 ? -2.354 10.176 -6.414 1.00 77.56 96 LEU A C 1
ATOM 759 O O . LEU A 1 96 ? -2.126 11.372 -6.386 1.00 77.56 96 LEU A O 1
ATOM 763 N N . LEU A 1 97 ? -1.367 9.280 -6.317 1.00 81.44 97 LEU A N 1
ATOM 764 C CA . LEU A 1 97 ? 0.034 9.689 -6.155 1.00 81.44 97 LEU A CA 1
ATOM 765 C C . LEU A 1 97 ? 0.485 10.638 -7.277 1.00 81.44 97 LEU A C 1
ATOM 767 O O . LEU A 1 97 ? 1.108 11.661 -7.001 1.00 81.44 97 LEU A O 1
ATOM 771 N N . TYR A 1 98 ? 0.113 10.327 -8.521 1.00 85.00 98 TYR A N 1
ATOM 772 C CA . TYR A 1 98 ? 0.389 11.161 -9.688 1.00 85.00 98 TYR A CA 1
ATOM 773 C C . TYR A 1 98 ? -0.265 12.553 -9.611 1.00 85.00 98 TYR A C 1
ATOM 775 O O . TYR A 1 98 ? 0.344 13.544 -10.015 1.00 85.00 98 TYR A O 1
ATOM 783 N N . SER A 1 99 ? -1.483 12.665 -9.067 1.00 79.94 99 SER A N 1
ATOM 784 C CA . SER A 1 99 ? -2.138 13.967 -8.881 1.00 79.94 99 SER A CA 1
ATOM 785 C C . SER A 1 99 ? -1.468 14.814 -7.797 1.00 79.94 99 SER A C 1
ATOM 787 O O . SER A 1 99 ? -1.531 16.043 -7.851 1.00 79.94 99 SER A O 1
ATOM 789 N N . LEU A 1 100 ? -0.789 14.180 -6.832 1.00 80.62 100 LEU A N 1
ATOM 790 C CA . LEU A 1 100 ? -0.033 14.881 -5.796 1.00 80.62 100 LEU A CA 1
ATOM 791 C C . LEU A 1 100 ? 1.361 15.314 -6.279 1.00 80.62 100 LEU A C 1
ATOM 793 O O . LEU A 1 100 ? 1.804 16.395 -5.889 1.00 80.62 100 LEU A O 1
ATOM 797 N N . ILE A 1 101 ? 2.038 14.485 -7.086 1.00 86.25 101 ILE A N 1
ATOM 798 C CA . ILE A 1 101 ? 3.350 14.750 -7.699 1.00 86.25 101 ILE A CA 1
ATOM 799 C C . ILE A 1 101 ? 3.424 14.160 -9.126 1.00 86.25 101 ILE A C 1
ATOM 801 O O . ILE A 1 101 ? 3.146 12.976 -9.310 1.00 86.25 101 ILE A O 1
ATOM 805 N N . PRO A 1 102 ? 3.840 14.928 -10.154 1.00 89.25 102 PRO A N 1
ATOM 806 C CA . PRO A 1 102 ? 3.728 14.514 -11.559 1.00 89.25 102 PRO A CA 1
ATOM 807 C C . PRO A 1 102 ? 4.846 13.549 -11.997 1.00 89.25 102 PRO A C 1
ATOM 809 O O . PRO A 1 102 ? 5.757 13.912 -12.739 1.00 89.25 102 PRO A O 1
ATOM 812 N N . ILE A 1 103 ? 4.778 12.308 -11.521 1.00 91.62 103 ILE A N 1
ATOM 813 C CA . ILE A 1 103 ? 5.747 11.234 -11.789 1.00 91.62 103 ILE A CA 1
ATOM 814 C C . ILE A 1 103 ? 5.577 10.601 -13.185 1.00 91.62 103 ILE A C 1
ATOM 816 O O . ILE A 1 103 ? 4.501 10.633 -13.778 1.00 91.62 103 ILE A O 1
ATOM 820 N N . LYS A 1 104 ? 6.641 9.970 -13.697 1.00 91.38 104 LYS A N 1
ATOM 821 C CA . LYS A 1 104 ? 6.694 9.271 -14.998 1.00 91.38 104 LYS A CA 1
ATOM 822 C C . LYS A 1 104 ? 6.192 7.832 -14.970 1.00 91.38 104 LYS A C 1
ATOM 824 O O . LYS A 1 104 ? 5.858 7.265 -16.011 1.00 91.38 104 LYS A O 1
ATOM 829 N N . GLY A 1 105 ? 6.116 7.230 -13.792 1.00 90.00 105 GLY A N 1
ATOM 830 C CA . GLY A 1 105 ? 5.523 5.913 -13.639 1.00 90.00 105 GLY A 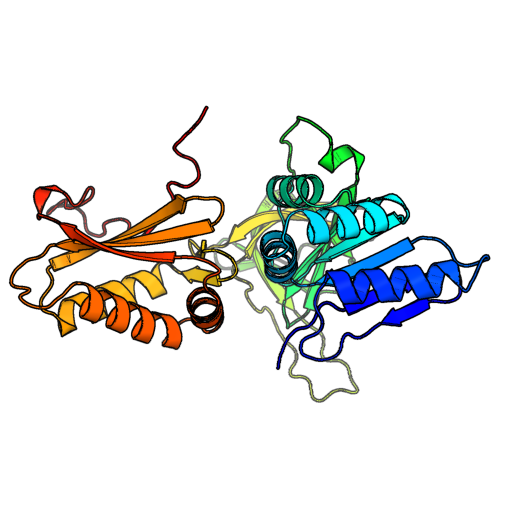CA 1
ATOM 831 C C . GLY A 1 105 ? 5.694 5.342 -12.245 1.00 90.00 105 GLY A C 1
ATOM 832 O O . GLY A 1 105 ? 6.487 5.837 -11.441 1.00 90.00 105 GLY A O 1
ATOM 833 N N . VAL A 1 106 ? 4.942 4.276 -11.985 1.00 87.38 106 VAL A N 1
ATOM 834 C CA . VAL A 1 106 ? 4.991 3.517 -10.735 1.00 87.38 106 VAL A CA 1
ATOM 835 C C . VAL A 1 106 ? 5.325 2.065 -11.051 1.00 87.38 106 VAL A C 1
ATOM 837 O O . VAL A 1 106 ? 4.569 1.383 -11.739 1.00 87.38 106 VAL A O 1
ATOM 840 N N . LEU A 1 107 ? 6.448 1.583 -10.534 1.00 85.94 107 LEU A N 1
ATOM 841 C CA . LEU A 1 107 ? 6.817 0.179 -10.508 1.00 85.94 107 LEU A CA 1
ATOM 842 C C . LEU A 1 107 ? 6.357 -0.423 -9.178 1.00 85.94 107 LEU A C 1
ATOM 844 O O . LEU A 1 107 ? 6.956 -0.199 -8.132 1.00 85.94 107 LEU A O 1
ATOM 848 N N . ASN A 1 108 ? 5.264 -1.171 -9.225 1.00 79.31 108 ASN A N 1
ATOM 849 C CA . ASN A 1 108 ? 4.680 -1.843 -8.080 1.00 79.31 108 ASN A CA 1
ATOM 850 C C . ASN A 1 108 ? 5.177 -3.289 -7.994 1.00 79.31 108 ASN A C 1
ATOM 852 O O . ASN A 1 108 ? 5.003 -4.067 -8.933 1.00 79.31 108 ASN A O 1
ATOM 856 N N . PHE A 1 109 ? 5.769 -3.658 -6.868 1.00 74.25 109 PHE A N 1
ATOM 857 C CA . PHE A 1 109 ? 6.219 -5.008 -6.589 1.00 74.25 109 PHE A CA 1
ATOM 858 C C . PHE A 1 109 ? 5.208 -5.747 -5.717 1.00 74.25 109 PHE A C 1
ATOM 860 O O . PHE A 1 109 ? 4.859 -5.304 -4.624 1.00 74.25 109 PHE A O 1
ATOM 867 N N . LEU A 1 110 ? 4.812 -6.938 -6.165 1.00 68.69 110 LEU A N 1
ATOM 868 C CA . LEU A 1 110 ? 4.254 -7.942 -5.271 1.00 68.69 110 LEU A CA 1
ATOM 869 C C . LEU A 1 110 ? 5.432 -8.557 -4.519 1.00 68.69 110 LEU A C 1
ATOM 871 O O . LEU A 1 110 ? 6.087 -9.473 -5.017 1.00 68.69 110 LEU A O 1
ATOM 875 N N . ALA A 1 111 ? 5.768 -7.965 -3.381 1.00 61.41 111 ALA A N 1
ATOM 876 C CA . ALA A 1 111 ? 6.928 -8.325 -2.586 1.00 61.41 111 ALA A CA 1
ATOM 877 C C . ALA A 1 111 ? 6.556 -8.404 -1.112 1.00 61.41 111 ALA A C 1
ATOM 879 O O . ALA A 1 111 ? 5.818 -7.559 -0.606 1.00 61.41 111 ALA A O 1
ATOM 880 N N . SER A 1 112 ? 7.128 -9.386 -0.434 1.00 54.28 112 SER A N 1
ATOM 881 C CA . SER A 1 112 ? 7.132 -9.493 1.016 1.00 54.28 112 SER A CA 1
ATOM 882 C C . SER A 1 112 ? 8.581 -9.509 1.516 1.00 54.28 112 SER A C 1
ATOM 884 O O . SER A 1 112 ? 9.515 -9.601 0.712 1.00 54.28 112 SER A O 1
ATOM 886 N N . THR A 1 113 ? 8.790 -9.411 2.831 1.00 51.06 113 THR A N 1
ATOM 887 C CA . THR A 1 113 ? 10.118 -9.545 3.461 1.00 51.06 113 THR A CA 1
ATOM 888 C C . THR A 1 113 ? 10.820 -10.847 3.074 1.00 51.06 113 THR A C 1
ATOM 890 O O . THR A 1 113 ? 12.045 -10.933 3.099 1.00 51.06 113 THR A O 1
ATOM 893 N N . GLU A 1 114 ? 10.041 -11.843 2.660 1.00 49.94 114 GLU A N 1
ATOM 894 C CA . GLU A 1 114 ? 10.483 -13.167 2.253 1.00 49.94 114 GLU A CA 1
ATOM 895 C C . GLU A 1 114 ? 10.991 -13.212 0.802 1.00 49.94 114 GLU A C 1
ATOM 897 O O . GLU A 1 114 ? 11.916 -13.979 0.524 1.00 49.94 114 GLU A O 1
ATOM 902 N N . ARG A 1 115 ? 10.400 -12.437 -0.131 1.00 57.38 115 ARG A N 1
ATOM 903 C CA . ARG A 1 115 ? 10.847 -12.316 -1.539 1.00 57.38 115 ARG A CA 1
ATOM 904 C C . ARG A 1 115 ? 10.005 -11.357 -2.386 1.00 57.38 115 ARG A C 1
ATOM 906 O O . ARG A 1 115 ? 8.815 -11.152 -2.160 1.00 57.38 115 ARG A O 1
ATOM 913 N N . VAL A 1 116 ? 10.611 -10.875 -3.476 1.00 57.47 116 VAL A N 1
ATOM 914 C CA . VAL A 1 116 ? 9.898 -10.231 -4.592 1.00 57.47 116 VAL A CA 1
ATOM 915 C C . VAL A 1 116 ? 9.347 -11.304 -5.531 1.00 57.47 116 VAL A C 1
ATOM 917 O O . VAL A 1 116 ? 10.098 -12.112 -6.084 1.00 57.47 116 VAL A O 1
ATOM 920 N N . CYS A 1 117 ? 8.034 -11.300 -5.725 1.00 63.66 117 CYS A N 1
ATOM 921 C CA . CYS A 1 117 ? 7.299 -12.346 -6.429 1.00 63.66 117 CYS A CA 1
ATOM 922 C C . CYS A 1 117 ? 6.829 -11.899 -7.805 1.00 63.66 117 CYS A C 1
ATOM 924 O O . CYS A 1 117 ? 6.847 -12.697 -8.731 1.00 63.66 117 CYS A O 1
ATOM 926 N N . GLY A 1 118 ? 6.502 -10.621 -7.975 1.00 74.00 118 GLY A N 1
ATOM 927 C CA . GLY A 1 118 ? 6.112 -10.062 -9.262 1.00 74.00 118 GLY A CA 1
ATOM 928 C C . GLY A 1 118 ? 6.271 -8.557 -9.313 1.00 74.00 118 GLY A C 1
ATOM 929 O O . GLY A 1 118 ? 6.455 -7.906 -8.287 1.00 74.00 118 GLY A O 1
ATOM 930 N N . SER A 1 119 ? 6.181 -8.001 -10.513 1.00 79.44 119 SER A N 1
ATOM 931 C CA . SER A 1 119 ? 6.155 -6.561 -10.721 1.00 79.44 119 SER A CA 1
ATOM 932 C C . SER A 1 119 ? 5.071 -6.155 -11.709 1.00 79.44 119 SER A C 1
ATOM 934 O O . SER A 1 119 ? 4.684 -6.907 -12.607 1.00 79.44 119 SER A O 1
ATOM 936 N N . LYS A 1 120 ? 4.569 -4.941 -11.530 1.00 82.75 120 LYS A N 1
ATOM 937 C CA . LYS A 1 120 ? 3.623 -4.277 -12.413 1.00 82.75 120 LYS A CA 1
ATOM 938 C C . LYS A 1 120 ? 4.080 -2.843 -12.605 1.00 82.75 120 LYS A C 1
ATOM 940 O O . LYS A 1 120 ? 4.429 -2.174 -11.641 1.00 82.75 120 LYS A O 1
ATOM 945 N N . PHE A 1 121 ? 4.083 -2.377 -13.844 1.00 86.69 121 PHE A N 1
ATOM 946 C CA . PHE A 1 121 ? 4.455 -1.007 -14.163 1.00 86.69 121 PHE A CA 1
ATOM 947 C C . PHE A 1 121 ? 3.227 -0.237 -14.642 1.00 86.69 121 PHE A C 1
ATOM 949 O O . PHE A 1 121 ? 2.564 -0.663 -15.585 1.00 86.69 121 PHE A O 1
ATOM 956 N N . TYR A 1 122 ? 2.941 0.886 -13.992 1.00 86.62 122 TYR A N 1
ATOM 957 C CA . TYR A 1 122 ? 1.968 1.871 -14.442 1.00 86.62 122 TYR A CA 1
ATOM 958 C C . TYR A 1 122 ? 2.719 3.018 -15.119 1.00 86.62 122 TYR A C 1
ATOM 960 O O . TYR A 1 122 ? 3.494 3.716 -14.460 1.00 86.62 122 TYR A O 1
ATOM 968 N N . SER A 1 123 ? 2.514 3.204 -16.423 1.00 88.94 123 SER A N 1
ATOM 969 C CA . SER A 1 123 ? 3.121 4.309 -17.175 1.00 88.94 123 SER A CA 1
ATOM 970 C C . SER A 1 123 ? 2.410 5.637 -16.907 1.00 88.94 123 SER A C 1
ATOM 972 O O . SER A 1 123 ? 1.241 5.653 -16.525 1.00 88.94 123 SER A O 1
ATOM 974 N N . GLU A 1 124 ? 3.078 6.762 -17.173 1.00 90.50 124 GLU A N 1
ATOM 975 C CA . GLU A 1 124 ? 2.473 8.102 -17.103 1.00 90.50 124 GLU A CA 1
ATOM 976 C C . GLU A 1 124 ? 1.141 8.198 -17.876 1.00 90.50 124 GLU A C 1
ATOM 978 O O . GLU A 1 124 ? 0.187 8.803 -17.396 1.00 90.50 124 GLU A O 1
ATOM 983 N N . GLU A 1 125 ? 1.043 7.564 -19.046 1.00 89.06 125 GLU A N 1
ATOM 984 C CA . GLU A 1 125 ? -0.184 7.534 -19.855 1.00 89.06 125 GLU A CA 1
ATOM 985 C C . GLU A 1 125 ? -1.335 6.824 -19.131 1.00 89.06 125 GLU A C 1
ATOM 987 O O . GLU A 1 125 ? -2.456 7.333 -19.091 1.00 89.06 125 GLU A O 1
ATOM 992 N N . MET A 1 126 ? -1.055 5.684 -18.490 1.00 86.69 126 MET A N 1
ATOM 993 C CA . MET A 1 126 ? -2.048 4.966 -17.686 1.00 86.69 126 MET A CA 1
ATOM 994 C C . MET A 1 126 ? -2.498 5.804 -16.487 1.00 86.69 126 MET A C 1
ATOM 996 O O . MET A 1 126 ? -3.687 5.824 -16.163 1.00 86.69 126 MET A O 1
ATOM 1000 N N . LEU A 1 127 ? -1.567 6.524 -15.853 1.00 85.94 127 LEU A N 1
ATOM 1001 C CA . LEU A 1 127 ? -1.855 7.393 -14.711 1.00 85.94 127 LEU A CA 1
ATOM 1002 C C . LEU A 1 127 ? -2.692 8.625 -15.103 1.00 85.94 127 LEU A C 1
ATOM 1004 O O . LEU A 1 127 ? -3.484 9.100 -14.295 1.00 85.94 127 LEU A O 1
ATOM 1008 N N . LYS A 1 128 ? -2.566 9.111 -16.344 1.00 85.44 128 LYS A N 1
ATOM 1009 C CA . LYS A 1 128 ? -3.373 10.217 -16.895 1.00 85.44 128 LYS A CA 1
ATOM 1010 C C . LYS A 1 128 ? -4.739 9.791 -17.428 1.00 85.44 128 LYS A C 1
ATOM 1012 O O . LYS A 1 128 ? -5.614 10.636 -17.577 1.00 85.44 128 LYS A O 1
ATOM 1017 N N . SER A 1 129 ? -4.909 8.517 -17.775 1.00 83.38 129 SER A N 1
ATOM 1018 C CA . SER A 1 129 ? -6.140 8.034 -18.402 1.00 83.38 129 SER A CA 1
ATOM 1019 C C . SER A 1 129 ? -7.364 8.198 -17.488 1.00 83.38 129 SER A C 1
ATOM 1021 O O . SER A 1 129 ? -7.276 7.989 -16.279 1.00 83.38 129 SER A O 1
ATOM 1023 N N . GLU A 1 130 ? -8.530 8.511 -18.056 1.00 71.19 130 GLU A N 1
ATOM 1024 C CA . GLU A 1 130 ? -9.797 8.575 -17.302 1.00 71.19 130 GLU A CA 1
ATOM 1025 C C . GLU A 1 130 ? -10.371 7.177 -16.993 1.00 71.19 130 GLU A C 1
ATOM 1027 O O . GLU A 1 130 ? -11.172 7.014 -16.079 1.00 71.19 130 GLU A O 1
ATOM 1032 N N . GLY A 1 131 ? -9.917 6.135 -17.701 1.00 60.19 131 GLY A N 1
ATOM 1033 C CA . GLY A 1 131 ? -10.399 4.761 -17.534 1.00 60.19 131 GLY A CA 1
ATOM 1034 C C . GLY A 1 131 ? -9.877 4.062 -16.272 1.00 60.19 131 GLY A C 1
ATOM 1035 O O . GLY A 1 131 ? -8.703 4.172 -15.919 1.00 60.19 131 GLY A O 1
ATOM 1036 N N . THR A 1 132 ? -10.741 3.295 -15.608 1.00 53.34 132 THR A N 1
ATOM 1037 C CA . THR A 1 132 ? -10.455 2.513 -14.387 1.00 53.34 132 THR A CA 1
ATOM 1038 C C . THR A 1 132 ? -10.219 1.027 -14.655 1.00 53.34 132 THR A C 1
ATOM 1040 O O . THR A 1 132 ? -10.315 0.228 -13.728 1.00 53.34 132 THR A O 1
ATOM 1043 N N . GLN A 1 133 ? -9.901 0.615 -15.892 1.00 54.50 133 GLN A N 1
ATOM 1044 C CA . GLN A 1 133 ? -9.567 -0.789 -16.175 1.00 54.50 133 GLN A CA 1
ATOM 1045 C C . GLN A 1 133 ? -8.191 -1.146 -15.602 1.00 54.50 133 GLN A C 1
ATOM 1047 O O . GLN A 1 133 ? -7.189 -1.290 -16.300 1.00 54.50 133 GLN A O 1
ATOM 1052 N N . ASP A 1 134 ? -8.162 -1.273 -14.281 1.00 59.41 134 ASP A N 1
ATOM 1053 C CA . ASP A 1 134 ? -7.078 -1.848 -13.526 1.00 59.41 134 ASP A CA 1
ATOM 1054 C C . ASP A 1 134 ? -7.178 -3.362 -13.641 1.00 59.41 134 ASP A C 1
ATOM 1056 O O . ASP A 1 134 ? -7.885 -4.030 -12.892 1.00 59.41 134 ASP A O 1
ATOM 1060 N N . THR A 1 135 ? -6.466 -3.941 -14.597 1.00 61.47 135 THR A N 1
ATOM 1061 C CA . THR A 1 135 ? -6.176 -5.362 -14.488 1.00 61.47 135 THR A CA 1
ATOM 1062 C C . THR A 1 135 ? -5.032 -5.461 -13.488 1.00 61.47 135 THR A C 1
ATOM 1064 O O . THR A 1 135 ? -3.905 -5.109 -13.843 1.00 61.47 135 THR A O 1
ATOM 1067 N N . SER A 1 136 ? -5.289 -5.872 -12.241 1.00 71.12 136 SER A N 1
ATOM 1068 C CA . SER A 1 136 ? -4.314 -6.098 -11.149 1.00 71.12 136 SER A CA 1
ATOM 1069 C C . SER A 1 136 ? -3.298 -7.211 -11.467 1.00 71.12 136 SER A C 1
ATOM 1071 O O . SER A 1 136 ? -3.008 -8.072 -10.646 1.00 71.12 136 SER A O 1
ATOM 1073 N N . ILE A 1 137 ? -2.773 -7.225 -12.692 1.00 82.50 137 ILE A N 1
ATOM 1074 C CA . ILE A 1 137 ? -1.935 -8.253 -13.280 1.00 82.50 137 ILE A CA 1
ATOM 1075 C C . ILE A 1 137 ? -0.479 -7.940 -12.981 1.00 82.50 137 ILE A C 1
ATOM 1077 O O . ILE A 1 137 ? 0.081 -6.952 -13.456 1.00 82.50 137 ILE A O 1
ATOM 1081 N N . PHE A 1 138 ? 0.140 -8.832 -12.230 1.00 80.56 138 PHE A N 1
ATOM 1082 C CA . PHE A 1 138 ? 1.555 -8.850 -11.942 1.00 80.56 138 PHE A CA 1
ATOM 1083 C C . PHE A 1 138 ? 2.269 -9.802 -12.891 1.00 80.56 138 PHE A C 1
ATOM 1085 O O . PHE A 1 138 ? 1.818 -10.916 -13.170 1.00 80.56 138 PHE A O 1
ATOM 1092 N N . LYS A 1 139 ? 3.422 -9.344 -13.368 1.00 83.50 139 LYS A N 1
ATOM 1093 C CA . LYS A 1 139 ? 4.348 -10.103 -14.194 1.00 83.50 139 LYS A CA 1
ATOM 1094 C C . LYS A 1 139 ? 5.419 -10.721 -13.300 1.00 83.50 139 LYS A C 1
ATOM 1096 O O . LYS A 1 139 ? 6.080 -10.024 -12.535 1.00 83.50 139 LYS A O 1
ATOM 1101 N N . ILE A 1 140 ? 5.611 -12.028 -13.417 1.00 77.62 140 ILE A N 1
ATOM 1102 C CA . ILE A 1 140 ? 6.488 -12.829 -12.557 1.00 77.62 140 ILE A CA 1
ATOM 1103 C C . ILE A 1 140 ? 7.540 -13.517 -13.413 1.00 77.62 140 ILE A C 1
ATOM 1105 O O . ILE A 1 140 ? 7.204 -14.191 -14.382 1.00 77.62 140 ILE A O 1
ATOM 1109 N N . SER A 1 141 ? 8.819 -13.372 -13.066 1.00 71.69 141 SER A N 1
ATOM 1110 C CA . SER A 1 141 ? 9.894 -14.111 -13.737 1.00 71.69 141 SER A CA 1
ATOM 1111 C C . SER A 1 141 ? 9.859 -15.587 -13.343 1.00 71.69 141 SER A C 1
ATOM 1113 O O . SER A 1 141 ? 9.891 -15.910 -12.156 1.00 71.69 141 SER A O 1
ATOM 1115 N N . ARG A 1 142 ? 9.876 -16.489 -14.332 1.00 65.69 142 ARG A N 1
ATOM 1116 C CA . ARG A 1 142 ? 9.920 -17.947 -14.107 1.00 65.69 142 ARG A CA 1
ATOM 1117 C C . ARG A 1 142 ? 11.216 -18.437 -13.454 1.00 65.69 142 ARG A C 1
ATOM 1119 O O . ARG A 1 142 ? 11.251 -19.560 -12.968 1.00 65.69 142 ARG A O 1
ATOM 1126 N N . TYR A 1 143 ? 12.274 -17.629 -13.472 1.00 57.88 143 TYR A N 1
ATOM 1127 C CA . TYR A 1 143 ? 13.600 -18.034 -12.998 1.00 57.88 143 TYR A CA 1
ATOM 1128 C C . TYR A 1 143 ? 13.802 -17.844 -11.492 1.00 57.88 143 TYR A C 1
ATOM 1130 O O . TYR A 1 143 ? 14.676 -18.485 -10.917 1.00 57.88 143 TYR A O 1
ATOM 1138 N N . ASN A 1 144 ? 13.008 -16.978 -10.851 1.00 51.91 144 ASN A N 1
ATOM 1139 C CA . ASN A 1 144 ? 13.327 -16.505 -9.503 1.00 51.91 144 ASN A CA 1
ATOM 1140 C C . ASN A 1 144 ? 12.520 -17.175 -8.385 1.00 51.91 144 ASN A C 1
ATOM 1142 O O . ASN A 1 144 ? 13.003 -17.185 -7.256 1.00 51.91 144 ASN A O 1
ATOM 1146 N N . ASN A 1 145 ? 11.348 -17.765 -8.655 1.00 55.12 145 ASN A N 1
ATOM 1147 C CA . ASN A 1 145 ? 10.471 -18.285 -7.600 1.00 55.12 145 ASN A CA 1
ATOM 1148 C C . ASN A 1 145 ? 9.776 -19.596 -7.984 1.00 55.12 145 ASN A C 1
ATOM 1150 O O . ASN A 1 145 ? 9.258 -19.735 -9.091 1.00 55.12 145 ASN A O 1
ATOM 1154 N N . GLU A 1 146 ? 9.711 -20.523 -7.026 1.00 66.31 146 GLU A N 1
ATOM 1155 C CA . GLU A 1 146 ? 8.719 -21.597 -7.032 1.00 66.31 146 GLU A CA 1
ATOM 1156 C C . GLU A 1 146 ? 7.454 -21.025 -6.392 1.00 66.31 146 GLU A C 1
ATOM 1158 O O . GLU A 1 146 ? 7.392 -20.778 -5.187 1.00 66.31 146 GLU A O 1
ATOM 1163 N N . LEU A 1 147 ? 6.476 -20.717 -7.239 1.00 78.06 147 LEU A N 1
ATOM 1164 C CA . LEU A 1 147 ? 5.204 -20.142 -6.832 1.00 78.06 147 LEU A CA 1
ATOM 1165 C C . LEU A 1 147 ? 4.150 -21.243 -6.793 1.00 78.06 147 LEU A C 1
ATOM 1167 O O . LEU A 1 147 ? 3.970 -21.963 -7.778 1.00 78.06 147 LEU A O 1
ATOM 1171 N N . GLY A 1 148 ? 3.472 -21.363 -5.658 1.00 85.19 148 GLY A N 1
ATOM 1172 C CA . GLY A 1 148 ? 2.317 -22.234 -5.494 1.00 85.19 148 GLY A CA 1
ATOM 1173 C C . GLY A 1 148 ? 1.025 -21.424 -5.426 1.00 85.19 148 GLY A C 1
ATOM 1174 O O . GLY A 1 148 ? 1.027 -20.256 -5.048 1.00 85.19 148 GLY A O 1
ATOM 1175 N N . ILE A 1 149 ? -0.087 -22.054 -5.780 1.00 87.69 149 ILE A N 1
ATOM 1176 C CA . ILE A 1 149 ? -1.440 -21.555 -5.546 1.00 87.69 149 ILE A CA 1
ATOM 1177 C C . ILE A 1 149 ? -2.168 -22.629 -4.743 1.00 87.69 149 ILE A C 1
ATOM 1179 O O . ILE A 1 149 ? -2.331 -23.753 -5.217 1.00 87.69 149 ILE A O 1
ATOM 1183 N N . TYR A 1 150 ? -2.578 -22.301 -3.523 1.00 89.12 150 TYR A N 1
ATOM 1184 C CA . TYR A 1 150 ? -3.408 -23.169 -2.699 1.00 89.12 150 TYR A CA 1
ATOM 1185 C C . TYR A 1 150 ? -4.877 -22.979 -3.067 1.00 89.12 150 TYR A C 1
ATOM 1187 O O . TYR A 1 150 ? -5.430 -21.892 -2.897 1.00 89.12 150 TYR A O 1
ATOM 1195 N N . SER A 1 151 ? -5.497 -24.029 -3.592 1.00 90.44 151 SER A N 1
ATOM 1196 C CA . SER A 1 151 ? -6.882 -24.019 -4.056 1.00 90.44 151 SER A CA 1
ATOM 1197 C C . SER A 1 151 ? -7.523 -25.380 -3.801 1.00 90.44 151 SER A C 1
ATOM 1199 O O . SER A 1 151 ? -6.884 -26.413 -4.015 1.00 90.44 151 SER A O 1
ATOM 1201 N N . ASP A 1 152 ? -8.759 -25.381 -3.300 1.00 87.50 152 ASP A N 1
ATOM 1202 C CA . ASP A 1 152 ? -9.550 -26.588 -3.021 1.00 87.50 152 ASP A CA 1
ATOM 1203 C C . ASP A 1 152 ? -8.822 -27.648 -2.170 1.00 87.50 152 ASP A C 1
ATOM 1205 O O . ASP A 1 152 ? -8.888 -28.851 -2.420 1.00 87.50 152 ASP A O 1
ATOM 1209 N N . GLY A 1 153 ? -8.090 -27.200 -1.144 1.00 86.12 153 GLY A N 1
ATOM 1210 C CA . GLY A 1 153 ? -7.370 -28.093 -0.229 1.00 86.12 153 GLY A CA 1
ATOM 1211 C C . GLY A 1 153 ? -6.051 -28.646 -0.776 1.00 86.12 153 GLY A C 1
ATOM 1212 O O . GLY A 1 153 ? -5.416 -29.466 -0.114 1.00 86.12 153 GLY A O 1
ATOM 1213 N N . GLN A 1 154 ? -5.622 -28.218 -1.966 1.00 89.56 154 GLN A N 1
ATOM 1214 C CA . GLN A 1 154 ? -4.416 -28.712 -2.630 1.00 89.56 154 GLN A CA 1
ATOM 1215 C C . GLN A 1 154 ? -3.496 -27.571 -3.065 1.00 89.56 154 GLN A C 1
ATOM 1217 O O . GLN A 1 154 ? -3.934 -26.461 -3.365 1.00 89.56 154 GLN A O 1
ATOM 1222 N N . VAL A 1 155 ? -2.193 -27.855 -3.110 1.00 88.50 155 VAL A N 1
ATOM 1223 C CA . VAL A 1 155 ? -1.187 -26.929 -3.641 1.00 88.50 155 VAL A CA 1
ATOM 1224 C C . VAL A 1 155 ? -0.953 -27.226 -5.116 1.00 88.50 155 VAL A C 1
ATOM 1226 O O . VAL A 1 155 ? -0.576 -28.338 -5.482 1.00 88.50 155 VAL A O 1
ATOM 1229 N N . HIS A 1 156 ? -1.116 -26.209 -5.954 1.00 87.94 156 HIS A N 1
ATOM 1230 C CA . HIS A 1 156 ? -0.864 -26.267 -7.389 1.00 87.94 156 HIS A CA 1
ATOM 1231 C C . HIS A 1 156 ? 0.372 -25.442 -7.729 1.00 87.94 156 HIS A C 1
ATOM 1233 O O . HIS A 1 156 ? 0.486 -24.306 -7.283 1.00 87.94 156 HIS A O 1
ATOM 1239 N N . TYR A 1 157 ? 1.271 -25.966 -8.560 1.00 86.44 157 TYR A N 1
ATOM 1240 C CA . TYR A 1 157 ? 2.432 -25.223 -9.062 1.00 86.44 157 TYR A CA 1
ATOM 1241 C C . TYR A 1 157 ? 2.226 -24.888 -10.543 1.00 86.44 157 TYR A C 1
ATOM 1243 O O . TYR A 1 157 ? 2.389 -25.774 -11.395 1.00 86.44 157 TYR A O 1
ATOM 1251 N N . PRO A 1 158 ? 1.849 -23.641 -10.891 1.00 80.75 158 PRO A N 1
ATOM 1252 C CA . PRO A 1 158 ? 1.577 -23.270 -12.272 1.00 80.75 158 PRO A CA 1
ATOM 1253 C C . PRO A 1 158 ? 2.847 -23.365 -13.128 1.00 80.75 158 PRO A C 1
ATOM 1255 O O . PRO A 1 158 ? 3.717 -22.501 -13.104 1.00 80.75 158 PRO A O 1
ATOM 1258 N N . SER A 1 159 ? 2.964 -24.441 -13.903 1.00 79.88 159 SER A N 1
ATOM 1259 C CA . SER A 1 159 ? 4.110 -24.697 -14.792 1.00 79.88 159 SER A CA 1
ATOM 1260 C C . SER A 1 159 ? 3.756 -24.591 -16.278 1.00 79.88 159 SER A C 1
ATOM 1262 O O . SER A 1 159 ? 4.647 -24.537 -17.128 1.00 79.88 159 SER A O 1
ATOM 1264 N N . ASN A 1 160 ? 2.461 -24.547 -16.603 1.00 81.75 160 ASN A N 1
ATOM 1265 C CA . ASN A 1 160 ? 1.930 -24.466 -17.959 1.00 81.75 160 ASN A CA 1
ATOM 1266 C C . ASN A 1 160 ? 0.528 -23.822 -17.968 1.00 81.75 160 ASN A C 1
ATOM 1268 O O . ASN A 1 160 ? -0.073 -23.583 -16.922 1.00 81.75 160 ASN A O 1
ATOM 1272 N N . ASN A 1 161 ? -0.013 -23.576 -19.164 1.00 86.56 161 ASN A N 1
ATOM 1273 C CA . ASN A 1 161 ? -1.293 -22.885 -19.350 1.00 86.56 161 ASN A CA 1
ATOM 1274 C C . ASN A 1 161 ? -2.546 -23.741 -19.088 1.00 86.56 161 ASN A C 1
ATOM 1276 O O . ASN A 1 161 ? -3.645 -23.201 -19.171 1.00 86.56 161 ASN A O 1
ATOM 1280 N N . LYS A 1 162 ? -2.428 -25.033 -18.739 1.00 86.31 162 LYS A N 1
ATOM 1281 C CA . LYS A 1 162 ? -3.603 -25.864 -18.402 1.00 86.31 162 LYS A CA 1
ATOM 1282 C C . LYS A 1 162 ? -4.304 -25.397 -17.128 1.00 86.31 162 LYS A C 1
ATOM 1284 O O . LYS A 1 162 ? -5.495 -25.621 -16.984 1.00 86.31 162 LYS A O 1
ATOM 1289 N N . LEU A 1 163 ? -3.567 -24.747 -16.229 1.00 85.31 163 LEU A N 1
ATOM 1290 C CA . LEU A 1 163 ? -4.097 -24.215 -14.974 1.00 85.31 163 LEU A CA 1
ATOM 1291 C C . LEU A 1 163 ? -4.636 -22.783 -15.120 1.00 85.31 163 LEU A C 1
ATOM 1293 O O . LEU A 1 163 ? -4.990 -22.172 -14.118 1.00 85.31 163 LEU A O 1
ATOM 1297 N N . LYS A 1 164 ? -4.672 -22.210 -16.335 1.00 90.81 164 LYS A N 1
ATOM 1298 C CA . LYS A 1 164 ? -5.171 -20.844 -16.562 1.00 90.81 164 LYS A CA 1
ATOM 1299 C C . LYS A 1 164 ? -6.596 -20.699 -16.019 1.00 90.81 164 LYS A C 1
ATOM 1301 O O . LYS A 1 164 ? -7.464 -21.506 -16.329 1.00 90.81 164 LYS A O 1
ATOM 1306 N N . GLY A 1 165 ? -6.820 -19.644 -15.245 1.00 89.50 165 GLY A N 1
ATOM 1307 C CA . GLY A 1 165 ? -8.061 -19.386 -14.522 1.00 89.50 165 GLY A CA 1
ATOM 1308 C C . GLY A 1 165 ? -8.070 -19.927 -13.092 1.00 89.50 165 GLY A C 1
ATOM 1309 O O . GLY A 1 165 ? -8.978 -19.572 -12.352 1.00 89.50 165 GLY A O 1
ATOM 1310 N N . LEU A 1 166 ? -7.073 -20.723 -12.680 1.00 91.19 166 LEU A N 1
ATOM 1311 C CA . LEU A 1 166 ? -6.965 -21.205 -11.304 1.00 91.19 166 LEU A CA 1
ATOM 1312 C C . LEU A 1 166 ? -6.882 -20.024 -10.335 1.00 91.19 166 LEU A C 1
ATOM 1314 O O . LEU A 1 166 ? -5.985 -19.184 -10.445 1.00 91.19 166 LEU A O 1
ATOM 1318 N N . GLU A 1 167 ? -7.801 -20.001 -9.377 1.00 93.12 167 GLU A N 1
ATOM 1319 C CA . GLU A 1 167 ? -7.824 -19.048 -8.275 1.00 93.12 167 GLU A CA 1
ATOM 1320 C C . GLU A 1 167 ? -7.430 -19.727 -6.972 1.00 93.12 167 GLU A C 1
ATOM 1322 O O . GLU A 1 167 ? -7.817 -20.866 -6.721 1.00 93.12 167 GLU A O 1
ATOM 1327 N N . GLY A 1 168 ? -6.706 -19.019 -6.114 1.00 89.75 168 GLY A N 1
ATOM 1328 C CA . GLY A 1 168 ? -6.352 -19.530 -4.796 1.00 89.75 168 GLY A CA 1
ATOM 1329 C C . GLY A 1 168 ? -5.455 -18.582 -4.019 1.00 89.75 168 GLY A C 1
ATOM 1330 O O . GLY A 1 168 ? -5.200 -17.458 -4.453 1.00 89.75 168 GLY A O 1
ATOM 1331 N N . GLU A 1 169 ? -4.989 -19.038 -2.862 1.00 86.31 169 GLU A N 1
ATOM 1332 C CA . GLU A 1 169 ? -4.031 -18.294 -2.046 1.00 86.31 169 GLU A CA 1
ATOM 1333 C C . GLU A 1 169 ? -2.613 -18.487 -2.584 1.00 86.31 169 GLU A C 1
ATOM 1335 O O . GLU A 1 169 ? -2.181 -19.606 -2.866 1.00 86.31 169 GLU A O 1
ATOM 1340 N N . LEU A 1 170 ? -1.876 -17.393 -2.717 1.00 83.94 170 LEU A N 1
ATOM 1341 C CA . LEU A 1 170 ? -0.501 -17.388 -3.172 1.00 83.94 170 LEU A CA 1
ATOM 1342 C C . LEU A 1 170 ? 0.416 -18.006 -2.111 1.00 83.94 170 LEU A C 1
ATOM 1344 O O . LEU A 1 170 ? 0.432 -17.601 -0.947 1.00 83.94 170 LEU A O 1
ATOM 1348 N N . LEU A 1 171 ? 1.219 -18.972 -2.550 1.00 81.56 171 LEU A N 1
ATOM 1349 C CA . LEU A 1 171 ? 2.268 -19.593 -1.761 1.00 81.56 171 LEU A CA 1
ATOM 1350 C C . LEU A 1 171 ? 3.641 -19.252 -2.331 1.00 81.56 171 LEU A C 1
ATOM 1352 O O . LEU A 1 171 ? 3.881 -19.385 -3.535 1.00 81.56 171 LEU A O 1
ATOM 1356 N N . LEU A 1 172 ? 4.565 -18.886 -1.450 1.00 76.19 172 LEU A N 1
ATOM 1357 C CA . LEU A 1 172 ? 5.947 -18.590 -1.796 1.00 76.19 172 LEU A CA 1
ATOM 1358 C C . LEU A 1 172 ? 6.868 -19.696 -1.312 1.00 76.19 172 LEU A C 1
ATOM 1360 O O . LEU A 1 172 ? 6.859 -20.063 -0.136 1.00 76.19 172 LEU A O 1
ATOM 1364 N N . THR A 1 173 ? 7.695 -20.189 -2.230 1.00 71.25 173 THR A N 1
ATOM 1365 C CA . THR A 1 173 ? 8.810 -21.069 -1.901 1.00 71.25 173 THR A CA 1
ATOM 1366 C C . THR A 1 173 ? 10.126 -20.405 -2.296 1.00 71.25 173 THR A C 1
ATOM 1368 O O . THR A 1 173 ? 10.356 -20.065 -3.462 1.00 71.25 173 THR A O 1
ATOM 1371 N N . SER A 1 174 ? 10.999 -20.200 -1.310 1.00 65.81 174 SER A N 1
ATOM 1372 C CA . SER A 1 174 ? 12.362 -19.723 -1.484 1.00 65.81 174 SER A CA 1
ATOM 1373 C C . SER A 1 174 ? 13.344 -20.887 -1.360 1.00 65.81 174 SER A C 1
ATOM 1375 O O . SER A 1 174 ? 13.409 -21.587 -0.350 1.00 65.81 174 SER A O 1
ATOM 1377 N N . LYS A 1 175 ? 14.156 -21.088 -2.401 1.00 59.69 175 LYS A N 1
ATOM 1378 C CA . LYS A 1 175 ? 15.373 -21.894 -2.263 1.00 59.69 175 LYS A CA 1
ATOM 1379 C C . LYS A 1 175 ? 16.341 -21.099 -1.394 1.00 59.69 175 LYS A C 1
ATOM 1381 O O . LYS A 1 175 ? 16.649 -19.955 -1.742 1.00 59.69 175 LYS A O 1
ATOM 1386 N N . GLY A 1 176 ? 16.769 -21.683 -0.275 1.00 54.53 176 GLY A N 1
ATOM 1387 C CA . GLY A 1 176 ? 17.838 -21.121 0.547 1.00 54.53 176 GLY A CA 1
ATOM 1388 C C . GLY A 1 176 ? 19.065 -20.864 -0.326 1.00 54.53 176 GLY A C 1
ATOM 1389 O O . GLY A 1 176 ? 19.390 -21.671 -1.200 1.00 54.53 176 GLY A O 1
ATOM 1390 N N . LEU A 1 177 ? 19.705 -19.710 -0.156 1.00 51.97 177 LEU A N 1
ATOM 1391 C CA . LEU A 1 1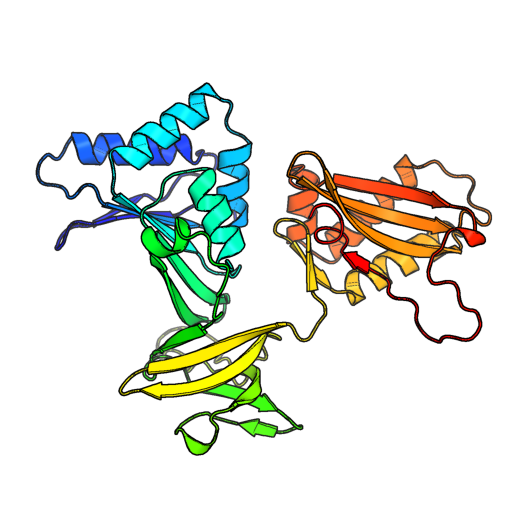77 ? 20.962 -19.430 -0.840 1.00 51.97 177 LEU A CA 1
ATOM 1392 C C . LEU A 1 177 ? 22.063 -20.204 -0.111 1.00 51.97 177 LEU A C 1
ATOM 1394 O O . LEU A 1 177 ? 22.170 -20.099 1.105 1.00 51.97 177 LEU A O 1
ATOM 1398 N N . ASN A 1 178 ? 22.898 -20.945 -0.846 1.00 45.88 178 ASN A N 1
ATOM 1399 C CA . ASN A 1 178 ? 23.932 -21.829 -0.279 1.00 45.88 178 ASN A CA 1
ATOM 1400 C C . ASN A 1 178 ? 24.954 -21.134 0.655 1.00 45.88 178 ASN A C 1
ATOM 1402 O O . ASN A 1 178 ? 25.729 -21.831 1.298 1.00 45.88 178 ASN A O 1
ATOM 1406 N N . ASN A 1 179 ? 24.959 -19.796 0.739 1.00 46.69 179 ASN A N 1
ATOM 1407 C CA . ASN A 1 179 ? 25.943 -18.989 1.473 1.00 46.69 179 ASN A CA 1
ATOM 1408 C C . ASN A 1 179 ? 25.316 -17.999 2.478 1.00 46.69 179 ASN A C 1
ATOM 1410 O O . ASN A 1 179 ? 25.958 -17.022 2.861 1.00 46.69 179 ASN A O 1
ATOM 1414 N N . CYS A 1 180 ? 24.062 -18.198 2.882 1.00 43.41 180 CYS A N 1
ATOM 1415 C CA . CYS A 1 180 ? 23.427 -17.387 3.919 1.00 43.41 180 CYS A CA 1
ATOM 1416 C C . CYS A 1 180 ? 22.790 -18.313 4.960 1.00 43.41 180 CYS A C 1
ATOM 1418 O O . CYS A 1 180 ? 22.158 -19.298 4.581 1.00 43.41 180 CYS A O 1
ATOM 1420 N N . ASP A 1 181 ? 22.904 -17.977 6.249 1.00 41.28 181 ASP A N 1
ATOM 1421 C CA . ASP A 1 181 ? 22.133 -18.606 7.333 1.00 41.28 181 ASP A CA 1
ATOM 1422 C C . ASP A 1 181 ? 20.653 -18.193 7.220 1.00 41.28 181 ASP A C 1
ATOM 1424 O O . ASP A 1 181 ? 20.103 -17.464 8.042 1.00 41.28 181 ASP A O 1
ATOM 1428 N N . CYS A 1 182 ? 20.003 -18.596 6.132 1.00 49.66 182 CYS A N 1
ATOM 1429 C CA . CYS A 1 182 ? 18.598 -18.345 5.866 1.00 49.66 182 CYS A CA 1
ATOM 1430 C C . CYS A 1 182 ? 17.835 -19.668 5.888 1.00 49.66 182 CYS A C 1
ATOM 1432 O O . CYS A 1 182 ? 18.165 -20.607 5.160 1.00 49.66 182 CYS A O 1
ATOM 1434 N N . VAL A 1 183 ? 16.785 -19.732 6.708 1.00 52.41 183 VAL A N 1
ATOM 1435 C CA . VAL A 1 183 ? 15.841 -20.850 6.691 1.00 52.41 183 VAL A CA 1
ATOM 1436 C C . VAL A 1 183 ? 15.073 -20.789 5.365 1.00 52.41 183 VAL A C 1
ATOM 1438 O O . VAL A 1 183 ? 14.486 -19.745 5.064 1.00 52.41 183 VAL A O 1
ATOM 1441 N N . PRO A 1 184 ? 15.079 -21.855 4.543 1.00 57.81 184 PRO A N 1
ATOM 1442 C CA . PRO A 1 184 ? 14.295 -21.879 3.319 1.00 57.81 184 PRO A CA 1
ATOM 1443 C C . PRO A 1 184 ? 12.814 -21.780 3.666 1.00 57.81 184 PRO A C 1
ATOM 1445 O O . PRO A 1 184 ? 12.317 -22.448 4.575 1.00 57.81 184 PRO A O 1
ATOM 1448 N N . ILE A 1 185 ? 12.103 -20.950 2.920 1.00 62.09 185 ILE A N 1
ATOM 1449 C CA . ILE A 1 185 ? 10.669 -20.779 3.086 1.00 62.09 185 ILE A CA 1
ATOM 1450 C C . ILE A 1 185 ? 10.010 -21.737 2.108 1.00 62.09 185 ILE A C 1
ATOM 1452 O O . ILE A 1 185 ? 10.254 -21.643 0.911 1.00 62.09 185 ILE A O 1
ATOM 1456 N N . ILE A 1 186 ? 9.207 -22.678 2.595 1.00 70.00 186 ILE A N 1
ATOM 1457 C CA . ILE A 1 186 ? 8.536 -23.672 1.751 1.00 70.00 186 ILE A CA 1
ATOM 1458 C C . ILE A 1 186 ? 7.036 -23.469 1.889 1.00 70.00 186 ILE A C 1
ATOM 1460 O O . ILE A 1 186 ? 6.500 -23.586 2.988 1.00 70.00 186 ILE A O 1
ATOM 1464 N N . ASN A 1 187 ? 6.364 -23.185 0.772 1.00 70.06 187 ASN A N 1
ATOM 1465 C CA . ASN A 1 187 ? 4.913 -23.002 0.707 1.00 70.06 187 ASN A CA 1
ATOM 1466 C C . ASN A 1 187 ? 4.361 -22.006 1.740 1.00 70.06 187 ASN A C 1
ATOM 1468 O O . ASN A 1 187 ? 3.289 -22.218 2.310 1.00 70.06 187 ASN A O 1
ATOM 1472 N N . TYR A 1 188 ? 5.077 -20.908 1.979 1.00 71.00 188 TYR A N 1
ATOM 1473 C CA . TYR A 1 188 ? 4.584 -19.858 2.859 1.00 71.00 188 TYR A CA 1
ATOM 1474 C C . TYR A 1 188 ? 3.383 -19.171 2.237 1.00 71.00 188 TYR A C 1
ATOM 1476 O O . TYR A 1 188 ? 3.454 -18.640 1.131 1.00 71.00 188 TYR A O 1
ATOM 1484 N N . ASN A 1 189 ? 2.279 -19.191 2.965 1.00 73.75 189 ASN A N 1
ATOM 1485 C CA . ASN A 1 189 ? 1.023 -18.631 2.520 1.00 73.75 189 ASN A CA 1
ATOM 1486 C C . ASN A 1 189 ? 0.992 -17.124 2.778 1.00 73.75 189 ASN A C 1
ATOM 1488 O O . ASN A 1 189 ? 0.923 -16.700 3.930 1.00 73.75 189 ASN A O 1
ATOM 1492 N N . THR A 1 190 ? 1.002 -16.325 1.709 1.00 70.69 190 THR A N 1
ATOM 1493 C CA . THR A 1 190 ? 0.990 -14.855 1.810 1.00 70.69 190 THR A CA 1
ATOM 1494 C C . THR A 1 190 ? -0.387 -14.291 2.143 1.00 70.69 190 THR A C 1
ATOM 1496 O O . THR A 1 190 ? -0.518 -13.085 2.362 1.00 70.69 190 THR A O 1
ATOM 1499 N N . LYS A 1 191 ? -1.420 -15.147 2.160 1.00 72.44 191 LYS A N 1
ATOM 1500 C CA . LYS A 1 191 ? -2.836 -14.779 2.289 1.00 72.44 191 LYS A CA 1
ATOM 1501 C C . LYS A 1 191 ? -3.342 -13.892 1.157 1.00 72.44 191 LYS A C 1
ATOM 1503 O O . LYS A 1 191 ? -4.387 -13.263 1.285 1.00 72.44 191 LYS A O 1
ATOM 1508 N N . GLU A 1 192 ? -2.620 -13.837 0.042 1.00 76.19 192 GLU A N 1
ATOM 1509 C CA . GLU A 1 192 ? -3.012 -13.100 -1.155 1.00 76.19 192 GLU A CA 1
ATOM 1510 C C . GLU A 1 192 ? -3.801 -14.011 -2.077 1.00 76.19 192 GLU A C 1
ATOM 1512 O O . GLU A 1 192 ? -3.310 -15.051 -2.502 1.00 76.19 192 GLU A O 1
ATOM 1517 N N . LYS A 1 193 ? -5.031 -13.623 -2.401 1.00 82.75 193 LYS A N 1
ATOM 1518 C CA . LYS A 1 193 ? -5.844 -14.323 -3.381 1.00 82.75 193 LYS A CA 1
ATOM 1519 C C . LYS A 1 193 ? -5.431 -13.866 -4.773 1.00 82.75 193 LYS A C 1
ATOM 1521 O O . LYS A 1 193 ? -5.452 -12.674 -5.083 1.00 82.75 193 LYS A O 1
ATOM 1526 N N . VAL A 1 194 ? -5.070 -14.818 -5.618 1.00 86.19 194 VAL A N 1
ATOM 1527 C CA . VAL A 1 194 ? -4.602 -14.571 -6.982 1.00 86.19 194 VAL A CA 1
ATOM 1528 C C . VAL A 1 194 ? -5.337 -15.462 -7.973 1.00 86.19 194 VAL A C 1
ATOM 1530 O O . VAL A 1 194 ? -5.805 -16.541 -7.615 1.00 86.19 194 VAL A O 1
ATOM 1533 N N . ARG A 1 195 ? -5.403 -15.024 -9.231 1.00 90.12 195 ARG A N 1
ATOM 1534 C CA . ARG A 1 195 ? -5.822 -15.823 -10.384 1.00 90.12 195 ARG A CA 1
ATOM 1535 C C . ARG A 1 195 ? -4.650 -15.989 -11.336 1.00 90.12 195 ARG A C 1
ATOM 1537 O O . ARG A 1 195 ? -4.053 -15.008 -11.778 1.00 90.12 195 ARG A O 1
ATOM 1544 N N . PHE A 1 196 ? -4.328 -17.222 -11.698 1.00 89.81 196 PHE A N 1
ATOM 1545 C CA . PHE A 1 196 ? -3.303 -17.488 -12.699 1.00 89.81 196 PHE A CA 1
ATOM 1546 C C . PHE A 1 196 ? -3.842 -17.234 -14.107 1.00 89.81 196 PHE A C 1
ATOM 1548 O O . PHE A 1 196 ? -4.765 -17.902 -14.567 1.00 89.81 196 PHE A O 1
ATOM 1555 N N . LEU A 1 197 ? -3.254 -16.273 -14.820 1.00 89.38 197 LEU A N 1
ATOM 1556 C CA . LEU A 1 197 ? -3.697 -15.877 -16.161 1.00 89.38 197 LEU A CA 1
ATOM 1557 C C . LEU A 1 197 ? -2.934 -16.574 -17.287 1.00 89.38 197 LEU A C 1
ATOM 1559 O O . LEU A 1 197 ? -3.373 -16.547 -18.441 1.00 89.38 197 LEU A O 1
ATOM 1563 N N . GLY A 1 198 ? -1.813 -17.209 -16.962 1.00 88.81 198 GLY A N 1
ATOM 1564 C CA . GLY A 1 198 ? -1.008 -17.969 -17.904 1.00 88.81 198 GLY A CA 1
ATOM 1565 C C . GLY A 1 198 ? 0.475 -17.628 -17.848 1.00 88.81 198 GLY A C 1
ATOM 1566 O O . GLY A 1 198 ? 0.951 -16.852 -17.020 1.00 88.81 198 GLY A O 1
ATOM 1567 N N . ILE A 1 199 ? 1.204 -18.246 -18.764 1.00 86.69 199 ILE A N 1
ATOM 1568 C CA . ILE A 1 199 ? 2.639 -18.129 -18.967 1.00 86.69 199 ILE A CA 1
ATOM 1569 C C . ILE A 1 199 ? 2.879 -17.737 -20.423 1.00 86.69 199 ILE A C 1
ATOM 1571 O O . ILE A 1 199 ? 2.330 -18.363 -21.335 1.00 86.69 199 ILE A O 1
ATOM 1575 N N . ASP A 1 200 ? 3.742 -16.744 -20.625 1.00 85.75 200 ASP A N 1
ATOM 1576 C CA . ASP A 1 200 ? 4.326 -16.408 -21.923 1.00 85.75 200 ASP A CA 1
ATOM 1577 C C . ASP A 1 200 ? 5.852 -16.362 -21.806 1.00 85.75 200 ASP A C 1
ATOM 1579 O O . ASP A 1 200 ? 6.406 -15.622 -20.988 1.00 85.75 200 ASP A O 1
ATOM 1583 N N . LYS A 1 201 ? 6.534 -17.170 -22.628 1.00 81.25 201 LYS A N 1
ATOM 1584 C CA . LYS A 1 201 ? 7.996 -17.345 -22.646 1.00 81.25 201 LYS A CA 1
ATOM 1585 C C . LYS A 1 201 ? 8.572 -17.536 -21.231 1.00 81.25 201 LYS A C 1
ATOM 1587 O O . LYS A 1 201 ? 8.499 -18.623 -20.646 1.00 81.25 201 LYS A O 1
ATOM 1592 N N . ASN A 1 202 ? 9.106 -16.447 -20.683 1.00 78.69 202 ASN A N 1
ATOM 1593 C CA . ASN A 1 202 ? 9.866 -16.375 -19.441 1.00 78.69 202 ASN A CA 1
ATOM 1594 C C . ASN A 1 202 ? 9.055 -15.808 -18.271 1.00 78.69 202 ASN A C 1
ATOM 1596 O O . ASN A 1 202 ? 9.597 -15.657 -17.174 1.00 78.69 202 ASN A O 1
ATOM 1600 N N . TYR A 1 203 ? 7.778 -15.494 -18.491 1.00 82.81 203 TYR A N 1
ATOM 1601 C CA . TYR A 1 203 ? 6.942 -14.814 -17.516 1.00 82.81 203 TYR A CA 1
ATOM 1602 C C . TYR A 1 203 ? 5.658 -15.568 -17.220 1.00 82.81 203 TYR A C 1
ATOM 1604 O O . TYR A 1 203 ? 5.011 -16.108 -18.111 1.00 82.81 203 TYR A O 1
ATOM 1612 N N . MET A 1 204 ? 5.294 -15.565 -15.947 1.00 84.94 204 MET A N 1
ATOM 1613 C CA . MET A 1 204 ? 3.986 -15.934 -15.436 1.00 84.94 204 MET A CA 1
ATOM 1614 C C . MET A 1 204 ? 3.190 -14.660 -15.152 1.00 84.94 204 MET A C 1
ATOM 1616 O O . MET A 1 204 ? 3.752 -13.663 -14.702 1.00 84.94 204 MET A O 1
ATOM 1620 N N . TYR A 1 205 ? 1.887 -14.701 -15.405 1.00 87.94 205 TYR A N 1
ATOM 1621 C CA . TYR A 1 205 ? 0.972 -13.595 -15.155 1.00 87.94 205 TYR A CA 1
ATOM 1622 C C . TYR A 1 205 ? -0.035 -14.010 -14.092 1.00 87.94 205 TYR A C 1
ATOM 1624 O O . TYR A 1 205 ? -0.747 -15.003 -14.262 1.00 87.94 205 TYR A O 1
ATOM 1632 N N . LEU A 1 206 ? -0.090 -13.244 -13.007 1.00 87.00 206 LEU A N 1
ATOM 1633 C CA . LEU A 1 206 ? -1.072 -13.412 -11.940 1.00 87.00 206 LEU A CA 1
ATOM 1634 C C . LEU A 1 206 ? -1.914 -12.157 -11.833 1.00 87.00 206 LEU A C 1
ATOM 1636 O O . LEU A 1 206 ? -1.370 -11.066 -11.760 1.00 87.00 206 LEU A O 1
ATOM 1640 N N . GLU A 1 207 ? -3.223 -12.306 -11.770 1.00 86.50 207 GLU A N 1
ATOM 1641 C CA . GLU A 1 207 ? -4.116 -11.239 -11.346 1.00 86.50 207 GLU A CA 1
ATOM 1642 C C . GLU A 1 207 ? -4.285 -11.307 -9.831 1.00 86.50 207 GLU A C 1
ATOM 1644 O O . GLU A 1 207 ? -4.639 -12.348 -9.285 1.00 86.50 207 GLU A O 1
ATOM 1649 N N . PHE A 1 208 ? -4.021 -10.206 -9.142 1.00 79.38 208 PHE A N 1
ATOM 1650 C CA . PHE A 1 208 ? -4.285 -10.069 -7.720 1.00 79.38 208 PHE A CA 1
ATOM 1651 C C . PHE A 1 208 ? -5.773 -9.779 -7.499 1.00 79.38 208 PHE A C 1
ATOM 1653 O O . PHE A 1 208 ? -6.289 -8.768 -7.974 1.00 79.38 208 PHE A O 1
ATOM 1660 N N . LEU A 1 209 ? -6.451 -10.672 -6.780 1.00 75.00 209 LEU A N 1
ATOM 1661 C CA . LEU A 1 209 ? -7.886 -10.601 -6.491 1.00 75.00 209 LEU A CA 1
ATOM 1662 C C . LEU A 1 209 ? -8.189 -10.010 -5.106 1.00 75.00 209 LEU A C 1
ATOM 1664 O O . LEU A 1 209 ? -9.344 -9.717 -4.810 1.00 75.00 209 LEU A O 1
ATOM 1668 N N . GLY A 1 210 ? -7.179 -9.866 -4.244 1.00 68.81 210 GLY A N 1
ATOM 1669 C CA . GLY A 1 210 ? -7.325 -9.377 -2.873 1.00 68.81 210 GLY A CA 1
ATOM 1670 C C . GLY A 1 210 ? -6.559 -10.240 -1.875 1.00 68.81 210 GLY A C 1
ATOM 1671 O O . GLY A 1 210 ? -5.632 -10.955 -2.242 1.00 68.81 210 GLY A O 1
ATOM 1672 N N . ARG A 1 211 ? -6.943 -10.197 -0.599 1.00 62.94 211 ARG A N 1
ATOM 1673 C CA . ARG A 1 211 ? -6.429 -11.091 0.450 1.00 62.94 211 ARG A CA 1
ATOM 1674 C C . ARG A 1 211 ? -7.576 -11.892 1.074 1.00 62.94 211 ARG A C 1
ATOM 1676 O O . ARG A 1 211 ? -8.715 -11.436 1.050 1.00 62.94 211 ARG A O 1
ATOM 1683 N N . THR A 1 212 ? -7.296 -13.106 1.551 1.00 57.62 212 THR A N 1
ATOM 1684 C CA . THR A 1 212 ? -8.320 -14.052 2.044 1.00 57.62 212 THR A CA 1
ATOM 1685 C C . THR A 1 212 ? -8.887 -13.673 3.405 1.00 57.62 212 THR A C 1
ATOM 1687 O O . THR A 1 212 ? -10.063 -13.923 3.664 1.00 57.62 212 THR A O 1
ATOM 1690 N N . ASN A 1 213 ? -8.088 -13.016 4.244 1.00 57.47 213 ASN A N 1
ATOM 1691 C CA . ASN A 1 213 ? -8.617 -12.289 5.391 1.00 57.47 213 ASN A CA 1
ATOM 1692 C C . ASN A 1 213 ? -9.149 -10.961 4.846 1.00 57.47 213 ASN A C 1
ATOM 1694 O O . ASN A 1 213 ? -8.464 -10.321 4.041 1.00 57.47 213 ASN A O 1
ATOM 1698 N N . LYS A 1 214 ? -10.364 -10.561 5.242 1.00 53.38 214 LYS A N 1
ATOM 1699 C CA . LYS A 1 214 ? -10.915 -9.231 4.948 1.00 53.38 214 LYS A CA 1
ATOM 1700 C C . LYS A 1 214 ? -10.058 -8.193 5.667 1.00 53.38 214 LYS A C 1
ATOM 1702 O O . LYS A 1 214 ? -10.373 -7.738 6.755 1.00 53.38 214 LYS A O 1
ATOM 1707 N N . LEU A 1 215 ? -8.917 -7.886 5.069 1.00 56.81 215 LEU A N 1
ATOM 1708 C CA . LEU A 1 215 ? -8.022 -6.857 5.543 1.00 56.81 215 LEU A CA 1
ATOM 1709 C C . LEU A 1 215 ? -8.603 -5.539 5.080 1.00 56.81 215 LEU A C 1
ATOM 1711 O O . LEU A 1 215 ? -8.616 -5.251 3.879 1.00 56.81 215 LEU A O 1
ATOM 1715 N N . VAL A 1 216 ? -9.089 -4.745 6.024 1.00 59.94 216 VAL A N 1
ATOM 1716 C CA . VAL A 1 216 ? -9.434 -3.369 5.716 1.00 59.94 216 VAL A CA 1
ATOM 1717 C C . VAL A 1 216 ? -8.177 -2.540 5.912 1.00 59.94 216 VAL A C 1
ATOM 1719 O O . VAL A 1 216 ? -7.612 -2.460 7.001 1.00 59.94 216 VAL A O 1
ATOM 1722 N N . ASN A 1 217 ? -7.689 -1.951 4.822 1.00 59.09 217 ASN A N 1
ATOM 1723 C CA . ASN A 1 217 ? -6.571 -1.020 4.913 1.00 59.09 217 ASN A CA 1
ATOM 1724 C C . ASN A 1 217 ? -7.031 0.193 5.723 1.00 59.09 217 ASN A C 1
ATOM 1726 O O . ASN A 1 217 ? -8.036 0.799 5.360 1.00 59.09 217 ASN A O 1
ATOM 1730 N N . PHE A 1 218 ? -6.300 0.572 6.761 1.00 62.06 218 PHE A N 1
ATOM 1731 C CA . PHE A 1 218 ? -6.490 1.819 7.490 1.00 62.06 218 PHE A CA 1
ATOM 1732 C C . PHE A 1 218 ? -5.182 2.602 7.440 1.00 62.06 218 PHE A C 1
ATOM 1734 O O . PHE A 1 218 ? -4.218 2.311 8.152 1.00 62.06 218 PHE A O 1
ATOM 1741 N N . SER A 1 219 ? -5.129 3.574 6.530 1.00 57.06 219 SER A N 1
ATOM 1742 C CA . SER A 1 219 ? -3.896 4.235 6.118 1.00 57.06 219 SER A CA 1
ATOM 1743 C C . SER A 1 219 ? -2.857 3.212 5.625 1.00 57.06 219 SER A C 1
ATOM 1745 O O . SER A 1 219 ? -3.040 2.599 4.570 1.00 57.06 219 SER A O 1
ATOM 1747 N N . VAL A 1 220 ? -1.769 3.033 6.371 1.00 47.12 220 VAL A N 1
ATOM 1748 C CA . VAL A 1 220 ? -0.649 2.125 6.059 1.00 47.12 220 VAL A CA 1
ATOM 1749 C C . VAL A 1 220 ? -0.847 0.749 6.687 1.00 47.12 220 VAL A C 1
ATOM 1751 O O . VAL A 1 220 ? -0.259 -0.225 6.236 1.00 47.12 220 VAL A O 1
ATOM 1754 N N . SER A 1 221 ? -1.681 0.684 7.727 1.00 52.69 221 SER A N 1
ATOM 1755 C CA . SER A 1 221 ? -1.875 -0.513 8.524 1.00 52.69 221 SER A CA 1
ATOM 1756 C C . SER A 1 221 ? -2.944 -1.397 7.903 1.00 52.69 221 SER A C 1
ATOM 1758 O O . SER A 1 221 ? -3.979 -0.929 7.416 1.00 52.69 221 SER A O 1
ATOM 1760 N N . LYS A 1 222 ? -2.684 -2.698 7.925 1.00 61.59 222 LYS A N 1
ATOM 1761 C CA . LYS A 1 222 ? -3.599 -3.721 7.434 1.00 61.59 222 LYS A CA 1
ATOM 1762 C C . LYS A 1 222 ? -4.332 -4.296 8.638 1.00 61.59 222 LYS A C 1
ATOM 1764 O O . LYS A 1 222 ? -3.742 -5.040 9.410 1.00 61.59 222 LYS A O 1
ATOM 1769 N N . LEU A 1 223 ? -5.603 -3.946 8.802 1.00 65.69 223 LEU A N 1
ATOM 1770 C CA . LEU A 1 223 ? -6.398 -4.438 9.922 1.00 65.69 223 LEU A CA 1
ATOM 1771 C C . LEU A 1 223 ? -7.178 -5.674 9.516 1.00 65.69 223 LEU A C 1
ATOM 1773 O O . LEU A 1 223 ? -7.971 -5.631 8.577 1.00 65.69 223 LEU A O 1
ATOM 1777 N N . ASP A 1 224 ? -6.944 -6.766 10.233 1.00 68.44 224 ASP A N 1
ATOM 1778 C CA . ASP A 1 224 ? -7.753 -7.976 10.141 1.00 68.44 224 ASP A CA 1
ATOM 1779 C C . ASP A 1 224 ? -9.056 -7.786 10.930 1.00 68.44 224 ASP A C 1
ATOM 1781 O O . ASP A 1 224 ? -9.045 -7.221 12.029 1.00 68.44 224 ASP A O 1
ATOM 1785 N N . ASP A 1 225 ? -10.166 -8.304 10.401 1.00 68.62 225 ASP A N 1
ATOM 1786 C CA . ASP A 1 225 ? -11.436 -8.425 11.124 1.00 68.62 225 ASP A CA 1
ATOM 1787 C C . ASP A 1 225 ? -11.226 -9.092 12.500 1.00 68.62 225 ASP A C 1
ATOM 1789 O O . ASP A 1 225 ? -11.864 -8.698 13.472 1.00 68.62 225 ASP A O 1
ATOM 1793 N N . ILE A 1 226 ? -10.284 -10.042 12.614 1.00 72.25 226 ILE A N 1
ATOM 1794 C CA . ILE A 1 226 ? -9.935 -10.704 13.886 1.00 72.25 226 ILE A CA 1
ATOM 1795 C C . ILE A 1 226 ? -9.354 -9.712 14.905 1.00 72.25 226 ILE A C 1
ATOM 1797 O O . ILE A 1 226 ? -9.726 -9.745 16.076 1.00 72.25 226 ILE A O 1
ATOM 1801 N N . ILE A 1 227 ? -8.469 -8.809 14.470 1.00 75.50 227 ILE A N 1
ATOM 1802 C CA . ILE A 1 227 ? -7.852 -7.808 15.353 1.00 75.50 227 ILE A CA 1
ATOM 1803 C C . ILE A 1 227 ? -8.928 -6.859 15.881 1.00 75.50 227 ILE A C 1
ATOM 1805 O O . ILE A 1 227 ? -8.956 -6.544 17.072 1.00 75.50 227 ILE A O 1
ATOM 1809 N N . ILE A 1 228 ? -9.839 -6.421 15.008 1.00 81.44 228 ILE A N 1
ATOM 1810 C CA . ILE A 1 228 ? -10.944 -5.550 15.411 1.00 81.44 228 ILE A CA 1
ATOM 1811 C C . ILE A 1 228 ? -11.922 -6.272 16.336 1.00 81.44 228 ILE A C 1
ATOM 1813 O O . ILE A 1 228 ? -12.330 -5.691 17.343 1.00 81.44 228 ILE A O 1
ATOM 1817 N N . ASP A 1 229 ? -12.243 -7.534 16.064 1.00 78.88 229 ASP A N 1
ATOM 1818 C CA . ASP A 1 229 ? -13.064 -8.362 16.949 1.00 78.88 229 ASP A CA 1
ATOM 1819 C C . ASP A 1 229 ? -12.460 -8.481 18.346 1.00 78.88 229 ASP A C 1
ATOM 1821 O O . ASP A 1 229 ? -13.159 -8.288 19.346 1.00 78.88 229 ASP A O 1
ATOM 1825 N N . ASP A 1 230 ? -11.157 -8.736 18.431 1.00 81.31 230 ASP A N 1
ATOM 1826 C CA . ASP A 1 230 ? -10.451 -8.857 19.701 1.00 81.31 230 ASP A CA 1
ATOM 1827 C C . ASP A 1 230 ? -10.410 -7.530 20.464 1.00 81.31 230 ASP A C 1
ATOM 1829 O O . ASP A 1 230 ? -10.569 -7.510 21.689 1.00 81.31 230 ASP A O 1
ATOM 1833 N N . VAL A 1 231 ? -10.242 -6.408 19.760 1.00 85.31 231 VAL A N 1
ATOM 1834 C CA . VAL A 1 231 ? -10.273 -5.061 20.348 1.00 85.31 231 VAL A CA 1
ATOM 1835 C C . VAL A 1 231 ? -11.665 -4.731 20.881 1.00 85.31 231 VAL A C 1
ATOM 1837 O O . VAL A 1 231 ? -11.788 -4.301 22.032 1.00 85.31 231 VAL A O 1
ATOM 1840 N N . LEU A 1 232 ? -12.713 -4.966 20.089 1.00 84.94 232 LEU A N 1
ATOM 1841 C CA . LEU A 1 232 ? -14.108 -4.777 20.490 1.00 84.94 232 LEU A CA 1
ATOM 1842 C C . LEU A 1 232 ? -14.447 -5.644 21.710 1.00 84.94 232 LEU A C 1
ATOM 1844 O O . LEU A 1 232 ? -14.916 -5.127 22.722 1.00 84.94 232 LEU A O 1
ATOM 1848 N N . ALA A 1 233 ? -14.147 -6.945 21.662 1.00 82.25 233 ALA A N 1
ATOM 1849 C CA . ALA A 1 233 ? -14.433 -7.878 22.749 1.00 82.25 233 ALA A CA 1
ATOM 1850 C C . ALA A 1 233 ? -13.673 -7.531 24.038 1.00 82.25 233 ALA A C 1
ATOM 1852 O O . ALA A 1 233 ? -14.244 -7.587 25.131 1.00 82.25 233 ALA A O 1
ATOM 1853 N N . PHE A 1 234 ? -12.395 -7.162 23.927 1.00 86.00 234 PHE A N 1
ATOM 1854 C CA . PHE A 1 234 ? -11.585 -6.739 25.066 1.00 86.00 234 PHE A CA 1
ATOM 1855 C C . PHE A 1 234 ? -12.149 -5.472 25.718 1.00 86.00 234 PHE A C 1
ATOM 1857 O O . PHE A 1 234 ? -12.313 -5.426 26.939 1.00 86.00 234 PHE A O 1
ATOM 1864 N N . THR A 1 235 ? -12.484 -4.472 24.902 1.00 86.69 235 THR A N 1
ATOM 1865 C CA . THR A 1 235 ? -12.989 -3.173 25.362 1.00 86.69 235 THR A CA 1
ATOM 1866 C C . THR A 1 235 ? -14.359 -3.329 26.021 1.00 86.69 235 THR A C 1
ATOM 1868 O O . THR A 1 235 ? -14.550 -2.863 27.147 1.00 86.69 235 THR A O 1
ATOM 1871 N N . SER A 1 236 ? -15.275 -4.081 25.394 1.00 84.19 236 SER A N 1
ATOM 1872 C CA . SER A 1 236 ? -16.598 -4.375 25.954 1.00 84.19 236 SER A CA 1
ATOM 1873 C C . SER A 1 236 ? -16.522 -5.078 27.303 1.00 84.19 236 SER A C 1
ATOM 1875 O O . SER A 1 236 ? -17.219 -4.685 28.235 1.00 84.19 236 SER A O 1
ATOM 1877 N N . ARG A 1 237 ? -15.632 -6.067 27.457 1.00 83.06 237 ARG A N 1
ATOM 1878 C CA . ARG A 1 237 ? -15.451 -6.773 28.737 1.00 83.06 237 ARG A CA 1
ATOM 1879 C C . ARG A 1 237 ? -14.828 -5.896 29.816 1.00 83.06 237 ARG A C 1
ATOM 1881 O O . ARG A 1 237 ? -15.213 -6.004 30.973 1.00 83.06 237 ARG A O 1
ATOM 1888 N N . LYS A 1 238 ? -13.847 -5.063 29.462 1.00 84.31 238 LYS A N 1
ATOM 1889 C CA . LYS A 1 238 ? -13.114 -4.253 30.444 1.00 84.31 238 LYS A CA 1
ATOM 1890 C C . LYS A 1 238 ? -13.946 -3.087 30.977 1.00 84.31 238 LYS A C 1
ATOM 1892 O O . LYS A 1 238 ? -13.758 -2.699 32.124 1.00 84.31 238 LYS A O 1
ATOM 1897 N N . LEU A 1 239 ? -14.854 -2.553 30.160 1.00 83.50 239 LEU A N 1
ATOM 1898 C CA . LEU A 1 239 ? -15.650 -1.364 30.478 1.00 83.50 239 LEU A CA 1
ATOM 1899 C C . LEU A 1 239 ? -17.162 -1.638 30.592 1.00 83.50 239 LEU A C 1
ATOM 1901 O O . LEU A 1 239 ? -17.941 -0.697 30.711 1.00 83.50 239 LEU A O 1
ATOM 1905 N N . ASN A 1 240 ? -17.592 -2.906 30.576 1.00 81.81 240 ASN A N 1
ATOM 1906 C CA . ASN A 1 240 ? -19.004 -3.324 30.619 1.00 81.81 240 ASN A CA 1
ATOM 1907 C C . ASN A 1 240 ? -19.889 -2.674 29.536 1.00 81.81 240 ASN A C 1
ATOM 1909 O O . ASN A 1 240 ? -21.069 -2.377 29.757 1.00 81.81 240 ASN A O 1
ATOM 1913 N N . LEU A 1 241 ? -19.320 -2.473 28.347 1.00 83.25 241 LEU A N 1
ATOM 1914 C CA . LEU A 1 241 ? -20.060 -2.007 27.176 1.00 83.25 241 LEU A CA 1
ATOM 1915 C C . LEU A 1 241 ? -20.766 -3.176 26.490 1.00 83.25 241 LEU A C 1
ATOM 1917 O O . LEU A 1 241 ? -20.385 -4.339 26.631 1.00 83.25 241 LEU A O 1
ATOM 1921 N N . GLY A 1 242 ? -21.804 -2.850 25.729 1.00 78.62 242 GLY A N 1
ATOM 1922 C CA . GLY A 1 242 ? -22.515 -3.817 24.911 1.00 78.62 242 GLY A CA 1
ATOM 1923 C C . GLY A 1 242 ? -21.764 -4.221 23.644 1.00 78.62 242 GLY A C 1
ATOM 1924 O O . GLY A 1 242 ? -20.542 -4.090 23.537 1.00 78.62 242 GLY A O 1
ATOM 1925 N N . GLU A 1 243 ? -22.516 -4.727 22.666 1.00 79.50 243 GLU A N 1
ATOM 1926 C CA . GLU A 1 243 ? -21.971 -5.028 21.344 1.00 79.50 243 GLU A CA 1
ATOM 1927 C C . GLU A 1 243 ? -21.438 -3.755 20.671 1.00 79.50 243 GLU A C 1
ATOM 1929 O O . GLU A 1 243 ? -21.950 -2.655 20.893 1.00 79.50 243 GLU A O 1
ATOM 1934 N N . GLY A 1 244 ? -20.401 -3.919 19.853 1.00 81.94 244 GLY A N 1
ATOM 1935 C CA . GLY A 1 244 ? -19.837 -2.847 19.051 1.00 81.94 244 GLY A CA 1
ATOM 1936 C C . GLY A 1 244 ? -19.422 -3.302 17.657 1.00 81.94 244 GLY A C 1
ATOM 1937 O O . GLY A 1 244 ? -19.419 -4.503 17.346 1.00 81.94 244 GLY A O 1
ATOM 1938 N N . TYR A 1 245 ? -19.097 -2.310 16.834 1.00 85.94 245 TYR A N 1
ATOM 1939 C CA . TYR A 1 245 ? -18.545 -2.438 15.487 1.00 85.94 245 TYR A CA 1
ATOM 1940 C C . TYR A 1 245 ? -17.618 -1.247 15.201 1.00 85.94 245 TYR A C 1
ATOM 1942 O O . TYR A 1 245 ? -17.659 -0.241 15.905 1.00 85.94 245 TYR A O 1
ATOM 1950 N N . ALA A 1 246 ? -16.781 -1.356 14.178 1.00 86.75 246 ALA A N 1
ATOM 1951 C CA . ALA A 1 246 ? -15.950 -0.272 13.676 1.00 86.75 246 ALA A CA 1
ATOM 1952 C C . ALA A 1 246 ? -16.426 0.171 12.290 1.00 86.75 246 ALA A C 1
ATOM 1954 O O . ALA A 1 246 ? -16.884 -0.636 11.481 1.00 86.75 246 ALA A O 1
ATOM 1955 N N . GLU A 1 247 ? -16.282 1.453 12.000 1.00 87.75 247 GLU A N 1
ATOM 1956 C CA . GLU A 1 247 ? -16.531 2.041 10.691 1.00 87.75 247 GLU A CA 1
ATOM 1957 C C . GLU A 1 247 ? -15.286 2.767 10.204 1.00 87.75 247 GLU A C 1
ATOM 1959 O O . GLU A 1 247 ? -14.598 3.407 10.996 1.00 87.75 247 GLU A O 1
ATOM 1964 N N . ILE A 1 248 ? -15.009 2.685 8.906 1.00 85.25 248 ILE A N 1
ATOM 1965 C CA . ILE A 1 248 ? -13.926 3.409 8.253 1.00 85.25 248 ILE A CA 1
ATOM 1966 C C . ILE A 1 248 ? -14.520 4.368 7.230 1.00 85.25 248 ILE A C 1
ATOM 1968 O O . ILE A 1 248 ? -15.180 3.955 6.274 1.00 85.25 248 ILE A O 1
ATOM 1972 N N . THR A 1 249 ? -14.241 5.650 7.424 1.00 83.38 249 THR A N 1
ATOM 1973 C CA . THR A 1 249 ? -14.628 6.753 6.544 1.00 83.38 249 THR A CA 1
ATOM 1974 C C . THR A 1 249 ? -13.389 7.525 6.092 1.00 83.38 249 THR A C 1
ATOM 1976 O O . THR A 1 249 ? -12.254 7.209 6.471 1.00 83.38 249 THR A O 1
ATOM 1979 N N . ARG A 1 250 ? -13.588 8.531 5.234 1.00 76.62 250 ARG A N 1
ATOM 1980 C CA . ARG A 1 250 ? -12.532 9.460 4.835 1.00 76.62 250 ARG A CA 1
ATOM 1981 C C . ARG A 1 250 ? -12.935 10.880 5.199 1.00 76.62 250 ARG A C 1
ATOM 1983 O O . ARG A 1 250 ? -13.916 11.391 4.677 1.00 76.62 250 ARG A O 1
ATOM 1990 N N . GLU A 1 251 ? -12.150 11.524 6.054 1.00 73.94 251 GLU A N 1
ATOM 1991 C CA . GLU A 1 251 ? -12.373 12.906 6.483 1.00 73.94 251 GLU A CA 1
ATOM 1992 C C . GLU A 1 251 ? -11.115 13.727 6.198 1.00 73.94 251 GLU A C 1
ATOM 1994 O O . GLU A 1 251 ? -10.012 13.367 6.608 1.00 73.94 251 GLU A O 1
ATOM 1999 N N . ASN A 1 252 ? -11.258 14.833 5.460 1.00 68.38 252 ASN A N 1
ATOM 2000 C CA . ASN A 1 252 ? -10.147 15.727 5.096 1.00 68.38 252 ASN A CA 1
ATOM 2001 C C . ASN A 1 252 ? -8.951 15.014 4.426 1.00 68.38 252 ASN A C 1
ATOM 2003 O O . ASN A 1 252 ? -7.799 15.402 4.605 1.00 68.38 252 ASN A O 1
ATOM 2007 N N . GLY A 1 253 ? -9.218 13.952 3.658 1.00 62.44 253 GLY A N 1
ATOM 2008 C CA . GLY A 1 253 ? -8.190 13.164 2.968 1.00 62.44 253 GLY A CA 1
ATOM 2009 C C . GLY A 1 253 ? -7.460 12.138 3.842 1.00 62.44 253 GLY A C 1
ATOM 2010 O O . GLY A 1 253 ? -6.671 11.360 3.307 1.00 62.44 253 GLY A O 1
ATOM 2011 N N . LEU A 1 254 ? -7.756 12.079 5.143 1.00 67.19 254 LEU A N 1
ATOM 2012 C CA . LEU A 1 254 ? -7.241 11.068 6.063 1.00 67.19 254 LEU A CA 1
ATOM 2013 C C . LEU A 1 254 ? -8.281 9.970 6.286 1.00 67.19 254 LEU A C 1
ATOM 2015 O O . LEU A 1 254 ? -9.489 10.218 6.273 1.00 67.19 254 LEU A O 1
ATOM 2019 N N . ASP A 1 255 ? -7.800 8.748 6.490 1.00 74.19 255 ASP A N 1
ATOM 2020 C CA . ASP A 1 255 ? -8.664 7.656 6.922 1.00 74.19 255 ASP A CA 1
ATOM 2021 C C . ASP A 1 255 ? -9.087 7.922 8.376 1.00 74.19 255 ASP A C 1
ATOM 2023 O O . ASP A 1 255 ? -8.256 8.269 9.221 1.00 74.19 255 ASP A O 1
ATOM 2027 N N . LYS A 1 256 ? -10.378 7.763 8.668 1.00 85.19 256 LYS A N 1
ATOM 2028 C CA . LYS A 1 256 ? -10.925 7.844 10.024 1.00 85.19 256 LYS A CA 1
ATOM 2029 C C . LYS A 1 256 ? -11.594 6.532 10.378 1.00 85.19 256 LYS A C 1
ATOM 2031 O O . LYS A 1 256 ? -12.375 6.011 9.589 1.00 85.19 256 LYS A O 1
ATOM 2036 N N . MET A 1 257 ? -11.271 6.003 11.551 1.00 88.19 257 MET A N 1
ATOM 2037 C CA . MET A 1 257 ? -11.901 4.817 12.108 1.00 88.19 257 MET A CA 1
ATOM 2038 C C . MET A 1 257 ? -12.713 5.215 13.330 1.00 88.19 257 MET A C 1
ATOM 2040 O O . MET A 1 257 ? -12.142 5.672 14.318 1.00 88.19 257 MET A O 1
ATOM 2044 N N . THR A 1 258 ? -14.024 5.010 13.283 1.00 89.69 258 THR A N 1
ATOM 2045 C CA . THR A 1 258 ? -14.907 5.242 14.427 1.00 89.69 258 THR A CA 1
ATOM 2046 C C . THR A 1 258 ? -15.363 3.904 14.994 1.00 89.69 258 THR A C 1
ATOM 2048 O O . THR A 1 258 ? -15.949 3.088 14.285 1.00 89.69 258 THR A O 1
ATOM 2051 N N . PHE A 1 259 ? -15.104 3.669 16.278 1.00 89.81 259 PHE A N 1
ATOM 2052 C CA . PHE A 1 259 ? -15.637 2.523 17.010 1.00 89.81 259 PHE A CA 1
ATOM 2053 C C . PHE A 1 259 ? -16.965 2.885 17.660 1.00 89.81 259 PHE A C 1
ATOM 2055 O O . PHE A 1 259 ? -17.038 3.807 18.465 1.00 89.81 259 PHE A O 1
ATOM 2062 N N . TYR A 1 260 ? -18.000 2.117 17.371 1.00 88.88 260 TYR A N 1
ATOM 2063 C CA . TYR A 1 260 ? -19.324 2.282 17.945 1.00 88.88 260 TYR A CA 1
ATOM 2064 C C . TYR A 1 260 ? -19.546 1.222 19.013 1.00 88.88 260 TYR A C 1
ATOM 2066 O O . TYR A 1 260 ? -19.399 0.031 18.738 1.00 88.88 260 TYR A O 1
ATOM 2074 N N . PHE A 1 261 ? -19.939 1.638 20.213 1.00 87.69 261 PHE A N 1
ATOM 2075 C CA . PHE A 1 261 ? -20.319 0.727 21.292 1.00 87.69 261 PHE A CA 1
ATOM 2076 C C . PHE A 1 261 ? -21.712 1.047 21.809 1.00 87.69 261 PHE A C 1
ATOM 2078 O O . PHE A 1 261 ? -22.038 2.206 22.069 1.00 87.69 261 PHE A O 1
ATOM 2085 N N . TYR A 1 262 ? -22.506 0.008 22.062 1.00 86.19 262 TYR A N 1
ATOM 2086 C CA . TYR A 1 262 ? -23.710 0.164 22.866 1.00 86.19 262 TYR A CA 1
ATOM 2087 C C . TYR A 1 262 ? -23.322 0.568 24.296 1.00 86.19 262 TYR A C 1
ATOM 2089 O O . TYR A 1 262 ? -22.622 -0.170 24.997 1.00 86.19 262 TYR A O 1
ATOM 2097 N N . LYS A 1 263 ? -23.810 1.735 24.732 1.00 79.31 263 LYS A N 1
ATOM 2098 C CA . LYS A 1 263 ? -23.469 2.358 26.020 1.00 79.31 263 LYS A CA 1
ATOM 2099 C C . LYS A 1 263 ? -23.731 1.464 27.241 1.00 79.31 263 LYS A C 1
ATOM 2101 O O . LYS A 1 263 ? -22.992 1.568 28.214 1.00 79.31 263 LYS A O 1
ATOM 2106 N N . ASN A 1 264 ? -24.728 0.576 27.188 1.00 77.12 264 ASN A N 1
ATOM 2107 C CA . ASN A 1 264 ? -25.119 -0.324 28.283 1.00 77.12 264 ASN A CA 1
ATOM 2108 C C . ASN A 1 264 ? -25.070 0.366 29.670 1.00 77.12 264 ASN A C 1
ATOM 2110 O O . ASN A 1 264 ? -25.781 1.347 29.879 1.00 77.12 264 ASN A O 1
ATOM 2114 N N . GLU A 1 265 ? -24.214 -0.091 30.590 1.00 72.44 265 GLU A N 1
ATOM 2115 C CA . GLU A 1 265 ? -24.037 0.473 31.940 1.00 72.44 265 GLU A CA 1
ATOM 2116 C C . GLU A 1 265 ? -22.788 1.366 32.082 1.00 72.44 265 GLU A C 1
ATOM 2118 O O . GLU A 1 265 ? -22.394 1.721 33.195 1.00 72.44 265 GLU A O 1
ATOM 2123 N N . PHE A 1 266 ? -22.132 1.730 30.978 1.00 78.00 266 PHE A N 1
ATOM 2124 C CA . PHE A 1 266 ? -20.872 2.467 31.011 1.00 78.00 266 PHE A CA 1
ATOM 2125 C C . PHE A 1 266 ? -21.038 3.883 31.585 1.00 78.00 266 PHE A C 1
ATOM 2127 O O . PHE A 1 266 ? -21.845 4.687 31.109 1.00 78.00 266 PHE A O 1
ATOM 2134 N N . LYS A 1 267 ? -20.228 4.193 32.606 1.00 71.56 267 LYS A N 1
ATOM 2135 C CA . LYS A 1 267 ? -20.189 5.490 33.311 1.00 71.56 267 LYS A CA 1
ATOM 2136 C C . LYS A 1 267 ? -18.872 6.258 33.125 1.00 71.56 267 LYS A C 1
ATOM 2138 O O . LYS A 1 267 ? -18.708 7.308 33.741 1.00 71.56 267 LYS A O 1
ATOM 2143 N N . GLY A 1 268 ? -17.936 5.728 32.336 1.00 72.56 268 GLY A N 1
ATOM 2144 C CA . GLY A 1 268 ? -16.644 6.367 32.076 1.00 72.56 268 GLY A CA 1
ATOM 2145 C C . GLY A 1 268 ? -16.736 7.493 31.043 1.00 72.56 268 GLY A C 1
ATOM 2146 O O . GLY A 1 268 ? -17.815 7.821 30.541 1.00 72.56 268 GLY A O 1
ATOM 2147 N N . ASN A 1 269 ? -15.593 8.096 30.718 1.00 80.69 269 ASN A N 1
ATOM 2148 C CA . ASN A 1 269 ? -15.510 9.139 29.697 1.00 80.69 269 ASN A CA 1
ATOM 2149 C C . ASN A 1 269 ? -15.019 8.574 28.346 1.00 80.69 269 ASN A C 1
ATOM 2151 O O . ASN A 1 269 ? -14.445 7.488 28.261 1.00 80.69 269 ASN A O 1
ATOM 2155 N N . LYS A 1 270 ? -15.277 9.312 27.261 1.00 80.50 270 LYS A N 1
ATOM 2156 C CA . LYS A 1 270 ? -14.907 8.912 25.890 1.00 80.50 270 LYS A CA 1
ATOM 2157 C C . LYS A 1 270 ? -13.384 8.823 25.692 1.00 80.50 270 LYS A C 1
ATOM 2159 O O . LYS A 1 270 ? -12.915 8.022 24.894 1.00 80.50 270 LYS A O 1
ATOM 2164 N N . GLU A 1 271 ? -12.615 9.602 26.445 1.00 82.94 271 GLU A N 1
ATOM 2165 C CA . GLU A 1 271 ? -11.152 9.638 26.364 1.00 82.94 271 GLU A CA 1
ATOM 2166 C C . GLU A 1 271 ? -10.504 8.352 26.907 1.00 82.94 271 GLU A C 1
ATOM 2168 O O . GLU A 1 271 ? -9.585 7.813 26.295 1.00 82.94 271 GLU A O 1
ATOM 2173 N N . GLU A 1 272 ? -11.031 7.796 27.999 1.00 82.69 272 GLU A N 1
ATOM 2174 C CA . GLU A 1 272 ? -10.624 6.498 28.552 1.00 82.69 272 GLU A CA 1
ATOM 2175 C C . GLU A 1 272 ? -10.868 5.359 27.552 1.00 82.69 272 GLU A C 1
ATOM 2177 O O . GLU A 1 272 ? -10.022 4.481 27.378 1.00 82.69 272 GLU A O 1
ATOM 2182 N N . LEU A 1 273 ? -11.993 5.421 26.838 1.00 84.12 273 LEU A N 1
ATOM 2183 C CA . LEU A 1 273 ? -12.359 4.493 25.769 1.00 84.12 273 LEU A CA 1
ATOM 2184 C C . LEU A 1 273 ? -11.376 4.535 24.599 1.00 84.12 273 LEU A C 1
ATOM 2186 O O . LEU A 1 273 ? -10.849 3.497 24.196 1.00 84.12 273 LEU A O 1
ATOM 2190 N N . VAL A 1 274 ? -11.108 5.738 24.089 1.00 85.69 274 VAL A N 1
ATOM 2191 C CA . VAL A 1 274 ? -10.140 5.963 23.010 1.00 85.69 274 VAL A CA 1
ATOM 2192 C C . VAL A 1 274 ? -8.768 5.437 23.428 1.00 85.69 274 VAL A C 1
ATOM 2194 O O . VAL A 1 274 ? -8.181 4.633 22.710 1.00 85.69 274 VAL A O 1
ATOM 2197 N N . ASN A 1 275 ? -8.284 5.802 24.617 1.00 84.31 275 ASN A N 1
ATOM 2198 C CA . ASN A 1 275 ? -6.976 5.367 25.109 1.00 84.31 275 ASN A CA 1
ATOM 2199 C C . ASN A 1 275 ? -6.873 3.843 25.245 1.00 84.31 275 ASN A C 1
ATOM 2201 O O . ASN A 1 275 ? -5.847 3.264 24.888 1.00 84.31 275 ASN A O 1
ATOM 2205 N N . LEU A 1 276 ? -7.930 3.179 25.718 1.00 86.31 276 LEU A N 1
ATOM 2206 C CA . LEU A 1 276 ? -7.934 1.729 25.879 1.00 86.31 276 LEU A CA 1
ATOM 2207 C C . LEU A 1 276 ? -7.905 0.989 24.535 1.00 86.31 276 LEU A C 1
ATOM 2209 O O . LEU A 1 276 ? -7.171 0.010 24.377 1.00 86.31 276 LEU A O 1
ATOM 2213 N N . ILE A 1 277 ? -8.688 1.469 23.570 1.00 85.88 277 ILE A N 1
ATOM 2214 C CA . ILE A 1 277 ? -8.720 0.931 22.209 1.00 85.88 277 ILE A CA 1
ATOM 2215 C C . ILE A 1 277 ? -7.361 1.137 21.540 1.00 85.88 277 ILE A C 1
ATOM 2217 O O . ILE A 1 277 ? -6.807 0.186 20.991 1.00 85.88 277 ILE A O 1
ATOM 2221 N N . LEU A 1 278 ? -6.781 2.337 21.658 1.00 79.62 278 LEU A N 1
ATOM 2222 C CA . LEU A 1 278 ? -5.439 2.642 21.162 1.00 79.62 278 LEU A CA 1
ATOM 2223 C C . LEU A 1 278 ? -4.386 1.715 21.779 1.00 79.62 278 LEU A C 1
ATOM 2225 O O . LEU A 1 278 ? -3.551 1.179 21.051 1.00 79.62 278 LEU A O 1
ATOM 2229 N N . GLU A 1 279 ? -4.424 1.486 23.096 1.00 81.50 279 GLU A N 1
ATOM 2230 C CA . GLU A 1 279 ? -3.486 0.594 23.788 1.00 81.50 279 GLU A CA 1
ATOM 2231 C C . GLU A 1 279 ? -3.586 -0.842 23.259 1.00 81.50 279 GLU A C 1
ATOM 2233 O O . GLU A 1 279 ? -2.561 -1.474 22.992 1.00 81.50 279 GLU A O 1
ATOM 2238 N N . LYS A 1 280 ? -4.812 -1.357 23.099 1.00 84.12 280 LYS A N 1
ATOM 2239 C CA . LYS A 1 280 ? -5.048 -2.725 22.628 1.00 84.12 280 LYS A CA 1
ATOM 2240 C C . LYS A 1 280 ? -4.637 -2.880 21.168 1.00 84.12 280 LYS A C 1
ATOM 2242 O O . LYS A 1 280 ? -3.844 -3.764 20.865 1.00 84.12 280 LYS A O 1
ATOM 2247 N N . LEU A 1 281 ? -5.091 -1.988 20.294 1.00 74.50 281 LEU A N 1
ATOM 2248 C CA . LEU A 1 281 ? -4.729 -1.996 18.879 1.00 74.50 281 LEU A CA 1
ATOM 2249 C C . LEU A 1 281 ? -3.214 -1.897 18.662 1.00 74.50 281 LEU A C 1
ATOM 2251 O O . LEU A 1 281 ? -2.654 -2.616 17.843 1.00 74.50 281 LEU A O 1
ATOM 2255 N N . SER A 1 282 ? -2.536 -1.054 19.444 1.00 67.06 282 SER A N 1
ATOM 2256 C CA . SER A 1 282 ? -1.083 -0.874 19.357 1.00 67.06 282 SER A CA 1
ATOM 2257 C C . SER A 1 282 ? -0.271 -2.114 19.743 1.00 67.06 282 SER A C 1
ATOM 2259 O O . SER A 1 282 ? 0.921 -2.165 19.443 1.00 67.06 282 SER A O 1
ATOM 2261 N N . LYS A 1 283 ? -0.870 -3.065 20.474 1.00 69.44 283 LYS A N 1
ATOM 2262 C CA . LYS A 1 283 ? -0.237 -4.343 20.837 1.00 69.44 283 LYS A CA 1
ATOM 2263 C C . LYS A 1 283 ? -0.455 -5.416 19.776 1.00 69.44 283 LYS A C 1
ATOM 2265 O O . LYS A 1 283 ? 0.403 -6.279 19.641 1.00 69.44 283 LYS A O 1
ATOM 2270 N N . GLU A 1 284 ? -1.576 -5.354 19.061 1.00 66.50 284 GLU A N 1
ATOM 2271 C CA . GLU A 1 284 ? -1.932 -6.332 18.029 1.00 66.50 284 GLU A CA 1
ATOM 2272 C C . GLU A 1 284 ? -1.312 -5.994 16.666 1.00 66.50 284 GLU A C 1
ATOM 2274 O O . GLU A 1 284 ? -0.934 -6.903 15.937 1.00 66.50 284 GLU A O 1
ATOM 2279 N N . GLU A 1 285 ? -1.153 -4.705 16.333 1.00 63.22 285 GLU A N 1
ATOM 2280 C CA . GLU A 1 285 ? -0.619 -4.276 15.035 1.00 63.22 285 GLU A CA 1
ATOM 2281 C C . GLU A 1 285 ? 0.378 -3.115 15.187 1.00 63.22 285 GLU A C 1
ATOM 2283 O O . GLU A 1 285 ? 0.020 -1.965 15.475 1.00 63.22 285 GLU A O 1
ATOM 2288 N N . MET A 1 286 ? 1.666 -3.412 14.987 1.00 56.88 286 MET A N 1
ATOM 2289 C CA . MET A 1 286 ? 2.749 -2.433 15.138 1.00 56.88 286 MET A CA 1
ATOM 2290 C C . MET A 1 286 ? 2.637 -1.278 14.135 1.00 56.88 286 MET A C 1
ATOM 2292 O O . MET A 1 286 ? 2.951 -0.135 14.484 1.00 56.88 286 MET A O 1
ATOM 2296 N N . GLU A 1 287 ? 2.180 -1.548 12.908 1.00 55.38 287 GLU A N 1
ATOM 2297 C CA . GLU A 1 287 ? 1.983 -0.508 11.892 1.00 55.38 287 GLU A CA 1
ATOM 2298 C C . GLU A 1 287 ? 0.846 0.442 12.284 1.00 55.38 287 GLU A C 1
ATOM 2300 O O . GLU A 1 287 ? 0.916 1.641 12.013 1.00 55.38 287 GLU A O 1
ATOM 2305 N N . LEU A 1 288 ? -0.169 -0.056 12.997 1.00 62.91 288 LEU A N 1
ATOM 2306 C CA . LEU A 1 288 ? -1.293 0.759 13.442 1.00 62.91 288 LEU A CA 1
ATOM 2307 C C . LEU A 1 288 ? -0.893 1.727 14.553 1.00 62.91 288 LEU A C 1
ATOM 2309 O O . LEU A 1 288 ? -1.268 2.898 14.511 1.00 62.91 288 LEU A O 1
ATOM 2313 N N . LYS A 1 289 ? -0.079 1.269 15.513 1.00 58.38 289 LYS A N 1
ATOM 2314 C CA . LYS A 1 289 ? 0.501 2.155 16.533 1.00 58.38 289 LYS A CA 1
ATOM 2315 C C . LYS A 1 289 ? 1.217 3.330 15.870 1.00 58.38 289 LYS A C 1
ATOM 2317 O O . LYS A 1 289 ? 1.010 4.481 16.239 1.00 58.38 289 LYS A O 1
ATOM 2322 N N . TYR A 1 290 ? 2.013 3.043 14.843 1.00 56.19 290 TYR A N 1
ATOM 2323 C CA . TYR A 1 290 ? 2.711 4.068 14.080 1.00 56.19 290 TYR A CA 1
ATOM 2324 C C . TYR A 1 290 ? 1.758 5.020 13.340 1.00 56.19 290 TYR A C 1
ATOM 2326 O O . TYR A 1 290 ? 1.977 6.231 13.370 1.00 56.19 290 TYR A O 1
ATOM 2334 N N . VAL A 1 291 ? 0.694 4.502 12.714 1.00 60.03 291 VAL A N 1
ATOM 2335 C CA . VAL A 1 291 ? -0.358 5.307 12.061 1.00 60.03 291 VAL A CA 1
ATOM 2336 C C . VAL A 1 291 ? -0.987 6.294 13.037 1.00 60.03 291 VAL A C 1
ATOM 2338 O O . VAL A 1 291 ? -1.124 7.473 12.712 1.00 60.03 291 VAL A O 1
ATOM 2341 N N . LEU A 1 292 ? -1.327 5.828 14.235 1.00 64.25 292 LEU A N 1
ATOM 2342 C CA . LEU A 1 292 ? -2.022 6.610 15.253 1.00 64.25 292 LEU A CA 1
ATOM 2343 C C . LEU A 1 292 ? -1.083 7.622 15.931 1.00 64.25 292 LEU A C 1
ATOM 2345 O O . LEU A 1 292 ? -1.398 8.811 15.981 1.00 64.25 292 LEU A O 1
ATOM 2349 N N . ASP A 1 293 ? 0.116 7.195 16.343 1.00 63.03 293 ASP A N 1
ATOM 2350 C CA . ASP A 1 293 ? 1.129 8.053 16.983 1.00 63.03 293 ASP A CA 1
ATOM 2351 C C . ASP A 1 293 ? 1.587 9.195 16.061 1.00 63.03 293 ASP A C 1
ATOM 2353 O O . ASP A 1 293 ? 1.951 10.284 16.514 1.00 63.03 293 ASP A O 1
ATOM 2357 N N . LYS A 1 294 ? 1.583 8.955 14.744 1.00 56.94 294 LYS A N 1
ATOM 2358 C CA . LYS A 1 294 ? 1.956 9.943 13.723 1.00 56.94 294 LYS A CA 1
ATOM 2359 C C . LYS A 1 294 ? 0.761 10.677 13.115 1.00 56.94 294 LYS A C 1
ATOM 2361 O O . LYS A 1 294 ? 0.971 11.453 12.187 1.00 56.94 294 LYS A O 1
ATOM 2366 N N . LYS A 1 295 ? -0.454 10.475 13.643 1.00 66.31 295 LYS A N 1
ATOM 2367 C CA . LYS A 1 295 ? -1.701 11.104 13.169 1.00 66.31 295 LYS A CA 1
ATOM 2368 C C . LYS A 1 295 ? -1.940 10.917 11.660 1.00 66.31 295 LYS A C 1
ATOM 2370 O O . LYS A 1 295 ? -2.461 11.805 10.995 1.00 66.31 295 LYS A O 1
ATOM 2375 N N . LEU A 1 296 ? -1.544 9.764 11.116 1.00 56.25 296 LEU A N 1
ATOM 2376 C CA . LEU A 1 296 ? -1.737 9.392 9.701 1.00 56.25 296 LEU A CA 1
ATOM 2377 C C . LEU A 1 296 ? -3.156 8.908 9.406 1.00 56.25 296 LEU A C 1
ATOM 2379 O O . LEU A 1 296 ? -3.510 8.674 8.251 1.00 56.25 296 LEU A O 1
ATOM 2383 N N . ALA A 1 297 ? -3.923 8.708 10.467 1.00 71.38 297 ALA A N 1
ATOM 2384 C CA . ALA A 1 297 ? -5.330 8.399 10.472 1.00 71.38 297 ALA A CA 1
ATOM 2385 C C . ALA A 1 297 ? -5.888 8.812 11.839 1.00 71.38 297 ALA A C 1
ATOM 2387 O O . ALA A 1 297 ? -5.130 8.954 12.807 1.00 71.38 297 ALA A O 1
ATOM 2388 N N . THR A 1 298 ? -7.195 9.018 11.925 1.00 81.00 298 THR A N 1
ATOM 2389 C CA . THR A 1 298 ? -7.853 9.397 13.178 1.00 81.00 298 THR A CA 1
ATOM 2390 C C . THR A 1 298 ? -8.687 8.247 13.710 1.00 81.00 298 THR A C 1
ATOM 2392 O O . THR A 1 298 ? -9.341 7.532 12.957 1.00 81.00 298 THR A O 1
ATOM 2395 N N . LEU A 1 299 ? -8.646 8.061 15.026 1.00 85.75 299 LEU A N 1
ATOM 2396 C CA . LEU A 1 299 ? -9.500 7.111 15.718 1.00 85.75 299 LEU A CA 1
ATOM 2397 C C . LEU A 1 299 ? -10.499 7.888 16.563 1.00 85.75 299 LEU A C 1
ATOM 2399 O O . LEU A 1 299 ? -10.114 8.804 17.289 1.00 85.75 299 LEU A O 1
ATOM 2403 N N . ASP A 1 300 ? -11.764 7.514 16.458 1.00 87.94 300 ASP A N 1
ATOM 2404 C CA . ASP A 1 300 ? -12.839 8.058 17.271 1.00 87.94 300 ASP A CA 1
ATOM 2405 C C . ASP A 1 300 ? -13.673 6.929 17.884 1.00 87.94 300 ASP A C 1
ATOM 2407 O O . ASP A 1 300 ? -13.595 5.767 17.480 1.00 87.94 300 ASP A O 1
ATOM 2411 N N . VAL A 1 301 ? -14.456 7.271 18.900 1.00 89.44 301 VAL A N 1
ATOM 2412 C CA . VAL A 1 301 ? -15.363 6.351 19.582 1.00 89.44 301 VAL A CA 1
ATOM 2413 C C . VAL A 1 301 ? -16.718 7.010 19.758 1.00 89.44 301 VAL A C 1
ATOM 2415 O O . VAL A 1 301 ? -16.817 8.109 20.297 1.00 89.44 301 VAL A O 1
ATOM 2418 N N . GLU A 1 302 ? -17.784 6.326 19.382 1.00 88.56 302 GLU A N 1
ATOM 2419 C CA . GLU A 1 302 ? -19.148 6.774 19.615 1.00 88.56 302 GLU A CA 1
ATOM 2420 C C . GLU A 1 302 ? -19.894 5.784 20.505 1.00 88.56 302 GLU A C 1
ATOM 2422 O O . GLU A 1 302 ? -19.882 4.569 20.301 1.00 88.56 302 GLU A O 1
ATOM 2427 N N . LEU A 1 303 ? -20.536 6.326 21.538 1.00 86.75 303 LEU A N 1
ATOM 2428 C CA . LEU A 1 303 ? -21.450 5.572 22.381 1.00 86.75 303 LEU A CA 1
ATOM 2429 C C . LEU A 1 303 ? -22.849 5.759 21.823 1.00 86.75 303 LEU A C 1
ATOM 2431 O O . LEU A 1 303 ? -23.344 6.884 21.775 1.00 86.75 303 LEU A O 1
ATOM 2435 N N . VAL A 1 304 ? -23.463 4.655 21.428 1.00 86.00 304 VAL A N 1
ATOM 2436 C CA . VAL A 1 304 ? -24.763 4.644 20.765 1.00 86.00 304 VAL A CA 1
ATOM 2437 C C . VAL A 1 304 ? -25.790 3.871 21.573 1.00 86.00 304 VAL A C 1
ATOM 2439 O O . VAL A 1 304 ? -25.453 3.042 22.432 1.00 86.00 304 VAL A O 1
ATOM 2442 N N . ASP A 1 305 ? -27.057 4.150 21.291 1.00 82.38 305 ASP A N 1
ATOM 2443 C CA . ASP A 1 305 ? -28.158 3.343 21.796 1.00 82.38 305 ASP A CA 1
ATOM 2444 C C . ASP A 1 305 ? -28.242 2.016 21.028 1.00 82.38 305 ASP A C 1
ATOM 2446 O O . ASP A 1 305 ? -27.705 1.846 19.930 1.00 82.38 305 ASP A O 1
ATOM 2450 N N . LYS A 1 306 ? -28.871 1.013 21.644 1.00 78.19 306 LYS A N 1
ATOM 2451 C CA . LYS A 1 306 ? -28.876 -0.368 21.134 1.00 78.19 306 LYS A CA 1
ATOM 2452 C C . LYS A 1 306 ? -29.493 -0.486 19.734 1.00 78.19 306 LYS A C 1
ATOM 2454 O O . LYS A 1 306 ? -29.062 -1.314 18.937 1.00 78.19 306 LYS A O 1
ATOM 2459 N N . ASP A 1 307 ? -30.508 0.319 19.456 1.00 73.75 307 ASP A N 1
ATOM 2460 C CA . ASP A 1 307 ? -31.241 0.400 18.192 1.00 73.75 307 ASP A CA 1
ATOM 2461 C C . ASP A 1 307 ? -30.441 1.061 17.059 1.00 73.75 307 ASP A C 1
ATOM 2463 O O . ASP A 1 307 ? -30.788 0.899 15.891 1.00 73.75 307 ASP A O 1
ATOM 2467 N N . GLN A 1 308 ? -29.339 1.739 17.382 1.00 73.25 308 GLN A N 1
ATOM 2468 C CA . GLN A 1 308 ? -28.455 2.385 16.413 1.00 73.25 308 GLN A CA 1
ATOM 2469 C C . GLN A 1 308 ? -27.321 1.472 15.922 1.00 73.25 308 GLN A C 1
ATOM 2471 O O . GLN A 1 308 ? -26.527 1.892 15.082 1.00 73.25 308 GLN A O 1
ATOM 2476 N N . ILE A 1 309 ? -27.225 0.227 16.407 1.00 73.06 309 ILE A N 1
ATOM 2477 C CA . ILE A 1 309 ? -26.276 -0.759 15.875 1.00 73.06 309 ILE A CA 1
ATOM 2478 C C . ILE A 1 309 ? -26.906 -1.428 14.640 1.00 73.06 309 ILE A C 1
ATOM 2480 O O . ILE A 1 309 ? -27.810 -2.253 14.794 1.00 73.06 309 ILE A O 1
ATOM 2484 N N . PRO A 1 310 ? -26.416 -1.146 13.414 1.00 59.25 310 PRO A N 1
ATOM 2485 C CA . PRO A 1 310 ? -27.091 -1.494 12.156 1.00 59.25 310 PRO A CA 1
ATOM 2486 C C . PRO A 1 310 ? -27.183 -3.002 11.862 1.00 59.25 310 PRO A C 1
ATOM 2488 O O . PRO A 1 310 ? -27.793 -3.408 10.873 1.00 59.25 310 PRO A O 1
ATOM 2491 N N . PHE A 1 311 ? -26.607 -3.846 12.722 1.00 63.31 311 PHE A N 1
ATOM 2492 C CA . PHE A 1 311 ? -26.558 -5.300 12.557 1.00 63.31 311 PHE A CA 1
ATOM 2493 C C . PHE A 1 311 ? -27.008 -6.083 13.785 1.00 63.31 311 PHE A C 1
ATOM 2495 O O . PHE A 1 311 ? -26.812 -7.296 13.809 1.00 63.31 311 PHE A O 1
ATOM 2502 N N . TYR A 1 312 ? -27.609 -5.434 14.790 1.00 51.94 312 TYR A N 1
ATOM 2503 C CA . TYR A 1 312 ? -28.154 -6.160 15.934 1.00 51.94 312 TYR A CA 1
ATOM 2504 C C . TYR A 1 312 ? -29.366 -6.997 15.496 1.00 51.94 312 TYR A C 1
ATOM 2506 O O . TYR A 1 312 ? -30.511 -6.549 15.516 1.00 51.94 312 TYR A O 1
ATOM 2514 N N . ASP A 1 313 ? -29.101 -8.230 15.074 1.00 55.00 313 ASP A N 1
ATOM 2515 C CA . ASP A 1 313 ? -30.109 -9.229 14.761 1.00 55.00 313 ASP A CA 1
ATOM 2516 C C . ASP A 1 313 ? -29.984 -10.369 15.781 1.00 55.00 313 ASP A C 1
ATOM 2518 O O . ASP A 1 313 ? -29.054 -11.175 15.685 1.00 55.00 313 ASP A O 1
ATOM 2522 N N . PRO A 1 314 ? -30.914 -10.491 16.747 1.00 49.81 314 PRO A N 1
ATOM 2523 C CA . PRO A 1 314 ? -30.879 -11.557 17.747 1.00 49.81 314 PRO A CA 1
ATOM 2524 C C . PRO A 1 314 ? -30.999 -12.970 17.142 1.00 49.81 314 PRO A C 1
ATOM 2526 O O . PRO A 1 314 ? -30.882 -13.951 17.874 1.00 49.81 314 PRO A O 1
ATOM 2529 N N . LYS A 1 315 ? -31.245 -13.094 15.827 1.00 41.00 315 LYS A N 1
ATOM 2530 C CA . LYS A 1 315 ? -31.342 -14.358 15.086 1.00 41.00 315 LYS A CA 1
ATOM 2531 C C . LYS A 1 315 ? -30.141 -14.647 14.171 1.00 41.00 315 LYS A C 1
ATOM 2533 O O . LYS A 1 315 ? -30.081 -15.751 13.631 1.00 41.00 315 LYS A O 1
ATOM 2538 N N . LYS A 1 316 ? -29.187 -13.722 13.981 1.00 44.22 316 LYS A N 1
ATOM 2539 C CA . LYS A 1 316 ? -27.963 -13.959 13.183 1.00 44.22 316 LYS A CA 1
ATOM 2540 C C . LYS A 1 316 ? -26.750 -14.179 14.080 1.00 44.22 316 LYS A C 1
ATOM 2542 O O . LYS A 1 316 ? -26.562 -13.504 15.080 1.00 44.22 316 LYS A O 1
ATOM 2547 N N . PHE A 1 317 ? -25.901 -15.130 13.690 1.00 44.25 317 PHE A N 1
ATOM 2548 C CA . PHE A 1 317 ? -24.798 -15.609 14.529 1.00 44.25 317 PHE A CA 1
ATOM 2549 C C . PHE A 1 317 ? -23.541 -14.718 14.501 1.00 44.25 317 PHE A C 1
ATOM 2551 O O . PHE A 1 317 ? -22.711 -14.843 15.396 1.00 44.25 317 PHE A O 1
ATOM 2558 N N . LYS A 1 318 ? -23.377 -13.827 13.507 1.00 52.09 318 LYS A N 1
ATOM 2559 C CA . LYS A 1 318 ? -22.273 -12.848 13.447 1.00 52.09 318 LYS A CA 1
ATOM 2560 C C . LYS A 1 318 ? -22.652 -11.601 12.641 1.00 52.09 318 LYS A C 1
ATOM 2562 O O . LYS A 1 318 ? -22.904 -11.692 11.440 1.00 52.09 318 LYS A O 1
ATOM 2567 N N . SER A 1 319 ? -22.650 -10.450 13.301 1.00 55.16 319 SER A N 1
ATOM 2568 C CA . SER A 1 319 ? -22.677 -9.121 12.678 1.00 55.16 319 SER A CA 1
ATOM 2569 C C . SER A 1 319 ? -21.333 -8.830 11.995 1.00 55.16 319 SER A C 1
ATOM 2571 O O . SER A 1 319 ? -20.311 -9.254 12.533 1.00 55.16 319 SER A O 1
ATOM 2573 N N . PRO A 1 320 ? -21.280 -8.121 10.850 1.00 62.53 320 PRO A N 1
ATOM 2574 C CA . PRO A 1 320 ? -20.027 -7.565 10.345 1.00 62.53 320 PRO A CA 1
ATOM 2575 C C . PRO A 1 320 ? -19.472 -6.549 11.350 1.00 62.53 320 PRO A C 1
ATOM 2577 O O . PRO A 1 320 ? -20.217 -5.745 11.912 1.00 62.53 320 PRO A O 1
ATOM 2580 N N . LYS A 1 321 ? -18.167 -6.635 11.608 1.00 73.00 321 LYS A N 1
ATOM 2581 C CA . LYS A 1 321 ? -17.503 -5.935 12.719 1.00 73.00 321 LYS A CA 1
ATOM 2582 C C . LYS A 1 321 ? -16.672 -4.751 12.255 1.00 73.00 321 LYS A C 1
ATOM 2584 O O . LYS A 1 321 ? -16.404 -3.866 13.058 1.00 73.00 321 LYS A O 1
ATOM 2589 N N . ILE A 1 322 ? -16.378 -4.692 10.957 1.00 79.50 322 ILE A N 1
ATOM 2590 C CA . ILE A 1 322 ? -15.862 -3.516 10.265 1.00 79.50 322 ILE A CA 1
ATOM 2591 C C . ILE A 1 322 ? -16.793 -3.177 9.099 1.00 79.50 322 ILE A C 1
ATOM 2593 O O . ILE A 1 322 ? -17.166 -4.049 8.309 1.00 79.50 322 ILE A O 1
ATOM 2597 N N . LEU A 1 323 ? -17.139 -1.900 8.973 1.00 77.81 323 LEU A N 1
ATOM 2598 C CA . LEU A 1 323 ? -17.768 -1.319 7.795 1.00 77.81 323 LEU A CA 1
ATOM 2599 C C . LEU A 1 323 ? -16.802 -0.369 7.101 1.00 77.81 323 LEU A C 1
ATOM 2601 O O . LEU A 1 323 ? -16.424 0.649 7.667 1.00 77.81 323 LEU A O 1
ATOM 2605 N N . ASP A 1 324 ? -16.439 -0.662 5.857 1.00 74.56 324 ASP A N 1
ATOM 2606 C CA . ASP A 1 324 ? -15.692 0.277 5.023 1.00 74.56 324 ASP A CA 1
ATOM 2607 C C . ASP A 1 324 ? -16.668 1.114 4.190 1.00 74.56 324 ASP A C 1
ATOM 2609 O O . ASP A 1 324 ? -17.267 0.618 3.233 1.00 74.56 324 ASP A O 1
ATOM 2613 N N . LYS A 1 325 ? -16.857 2.380 4.569 1.00 76.44 325 LYS A N 1
ATOM 2614 C CA . LYS A 1 325 ? -17.742 3.324 3.873 1.00 76.44 325 LYS A CA 1
ATOM 2615 C C . LYS A 1 325 ? -16.997 4.295 2.966 1.00 76.44 325 LYS A C 1
ATOM 2617 O O . LYS A 1 325 ? -17.625 5.170 2.374 1.00 76.44 325 LYS A O 1
ATOM 2622 N N . ARG A 1 326 ? -15.684 4.128 2.775 1.00 69.56 326 ARG A N 1
ATOM 2623 C CA . ARG A 1 326 ? -14.883 5.010 1.904 1.00 69.56 326 ARG A CA 1
ATOM 2624 C C . ARG A 1 326 ? -15.350 5.035 0.442 1.00 69.56 326 ARG A C 1
ATOM 2626 O O . ARG A 1 326 ? -14.900 5.899 -0.300 1.00 69.56 326 ARG A O 1
ATOM 2633 N N . GLY A 1 327 ? -16.229 4.113 0.033 1.00 46.16 327 GLY A N 1
ATOM 2634 C CA . GLY A 1 327 ? -16.822 4.042 -1.307 1.00 46.16 327 GLY A CA 1
ATOM 2635 C C . GLY A 1 327 ? -18.333 4.304 -1.402 1.00 46.16 327 GLY A C 1
ATOM 2636 O O . GLY A 1 327 ? -18.900 3.978 -2.439 1.00 46.16 327 GLY A O 1
ATOM 2637 N N . ILE A 1 328 ? -19.004 4.820 -0.359 1.00 40.31 328 ILE A N 1
ATOM 2638 C CA . ILE A 1 328 ? -20.479 4.997 -0.364 1.00 40.31 328 ILE A CA 1
ATOM 2639 C C . ILE A 1 328 ? -20.925 6.454 -0.582 1.00 40.31 328 ILE A C 1
ATOM 2641 O O . ILE A 1 328 ? -22.091 6.688 -0.888 1.00 40.31 328 ILE A O 1
ATOM 2645 N N . GLU A 1 329 ? -20.027 7.438 -0.553 1.00 33.50 329 GLU A N 1
ATOM 2646 C CA . GLU A 1 329 ? -20.405 8.835 -0.801 1.00 33.50 329 GLU A CA 1
ATOM 2647 C C . GLU A 1 329 ? -19.689 9.405 -2.035 1.00 33.50 329 GLU A C 1
ATOM 2649 O O . GLU A 1 329 ? -18.466 9.534 -2.059 1.00 33.50 329 GLU A O 1
ATOM 2654 N N . HIS A 1 330 ? -20.512 9.761 -3.034 1.00 28.28 330 HIS A N 1
ATOM 2655 C CA . HIS A 1 330 ? -20.236 10.520 -4.265 1.00 28.28 330 HIS A CA 1
ATOM 2656 C C . HIS A 1 330 ? -19.840 9.737 -5.534 1.00 28.28 330 HIS A C 1
ATOM 2658 O O . HIS A 1 330 ? -18.694 9.765 -5.983 1.00 28.28 330 HIS A O 1
ATOM 2664 N N . TYR A 1 331 ? -20.860 9.155 -6.179 1.00 31.95 331 TYR A N 1
ATOM 2665 C CA . TYR A 1 331 ? -21.240 9.607 -7.527 1.00 31.95 331 TYR A CA 1
ATOM 2666 C C . TYR A 1 331 ? -22.447 10.536 -7.423 1.00 31.95 331 TYR A C 1
ATOM 2668 O O . TYR A 1 331 ? -23.306 10.255 -6.554 1.00 31.95 331 TYR A O 1
#

Foldseek 3Di:
DDFDKWKWFDDPVDIDTDDDDPPDAPLNVLVVLLVVCVVPVPGALEMEIEDALLSLVVSLVPDDPVSQVSQQVSQVVGAYEYEYEPDFDFLVSVLVSCVSHVHQKYWGFDADPQGTFFIDIGGSVSSPDPDRPGQQKTKGFPPFWQKWFDDPNDTDGAPFCPQQFPKGFIFTWADDDPPDPDDTGGRHTPQWIWGWHGDDDGITMIGTPGGNFPFDDASSWTDGLVLLVVLQVVLCVVQVWAHKAWEWEADPNHIEIEIEIACHVGPDDQVVSQVSSLVSSCVVTVVVVVCDVVVSHYYGYHHDHPVPPPFPDPPDPDDRRYHYCHPVDDD

Sequence (331 aa):
MSLNPIVFISEVGESVELNPGPGQSLLEIFKKCNDIINSHPTMNKKIFVTALPSLLFREIYNLDNQSRQELIDIVRKNEVYISVGGEPLNLERSKLLYSLIPIKGVLNFLASTERVCGSKFYSEEMLKSEGTQDTSIFKISRYNNELGIYSDGQVHYPSNNKLKGLEGELLLTSKGLNNCDCVPIINYNTKEKVRFLGIDKNYMYLEFLGRTNKLVNFSVSKLDDIIIDDVLAFTSRKLNLGEGYAEITRENGLDKMTFYFYKNEFKGNKEELVNLILEKLSKEEMELKYVLDKKLATLDVELVDKDQIPFYDPKKFKSPKILDKRGIEHY

pLDDT: mean 73.11, std 14.88, range [26.7, 94.88]

Radius of gyration: 22.71 Å; chains: 1; bounding box: 58×55×56 Å

Secondary structure (DSSP, 8-state):
---PPEEEEE-SS-EEEE-PPTT--HHHHHHHHHHHHHH-TTS--EEEEE--HHHHHHHHHTS-HHHHHHHHHHHHHSEEEEEE-SSPPPHHHHHHHHHHS--SEEEEEEEETTEEEEEEEEEHHHHH-S------EEEEETTT-EEEEEETTEEE---SGGGTT-EEEEEEEPPPPTTS--PPP-SEEEEEEEEEEEEETTEEEEEEEEESS-EEEETTEEEEHHHHHHHHHHHHHHHT---EEEEEEEETTEEEEEEEEE-TT--S-HHHHHHHHHHHHHHH-HHHHHHHHTTSEEEEEEEE-GGG-TT--TT-S---SEEE-TTSS--